Protein AF-A0A022J152-F1 (afdb_monomer)

Radius of gyration: 35.45 Å; Cα contacts (8 Å, |Δi|>4): 105; chains: 1; bounding box: 92×41×108 Å

pLDDT: mean 77.67, std 16.57, range [30.41, 95.5]

Mean predicted aligned error: 13.74 Å

Structure (mmCIF, N/CA/C/O backbone):
data_AF-A0A022J152-F1
#
_entry.id   AF-A0A022J152-F1
#
loop_
_atom_site.group_PDB
_atom_site.id
_atom_site.type_symbol
_atom_site.label_atom_id
_atom_site.label_alt_id
_atom_site.label_comp_id
_atom_site.label_asym_id
_atom_site.label_entity_id
_atom_site.label_seq_id
_atom_site.pdbx_PDB_ins_code
_atom_site.Cartn_x
_atom_site.Cartn_y
_atom_site.Cartn_z
_atom_site.occupancy
_atom_site.B_iso_or_equiv
_atom_site.auth_seq_id
_atom_site.auth_comp_id
_atom_site.auth_asym_id
_atom_site.auth_atom_id
_atom_site.pdbx_PDB_model_num
ATOM 1 N N . MET A 1 1 ? -36.508 -15.988 9.467 1.00 36.12 1 MET A N 1
ATOM 2 C CA . MET A 1 1 ? -36.496 -14.628 10.056 1.00 36.12 1 MET A CA 1
ATOM 3 C C . MET A 1 1 ? -37.460 -14.475 11.248 1.00 36.12 1 MET A C 1
ATOM 5 O O . MET A 1 1 ? -37.640 -13.366 11.726 1.00 36.12 1 MET A O 1
ATOM 9 N N . GLU A 1 2 ? -38.020 -15.559 11.807 1.00 30.41 2 GLU A N 1
ATOM 10 C CA . GLU A 1 2 ? -39.050 -15.478 12.866 1.00 30.41 2 GLU A CA 1
ATOM 11 C C . GLU A 1 2 ? -38.529 -15.514 14.318 1.00 30.41 2 GLU A C 1
ATOM 13 O O . GLU A 1 2 ? -39.296 -15.263 15.241 1.00 30.41 2 GLU A O 1
ATOM 18 N N . GLU A 1 3 ? -37.235 -15.752 14.565 1.00 34.72 3 GLU A N 1
ATOM 19 C CA . GLU A 1 3 ? -36.715 -15.865 15.945 1.00 34.72 3 GLU A CA 1
ATOM 20 C C . GLU A 1 3 ? -36.232 -14.546 16.574 1.00 34.72 3 GLU A C 1
ATOM 22 O O . GLU A 1 3 ? -36.048 -14.470 17.789 1.00 34.72 3 GLU A O 1
ATOM 27 N N . GLN A 1 4 ? -36.073 -13.476 15.787 1.00 38.75 4 GLN A N 1
ATOM 28 C CA . GLN A 1 4 ? -35.570 -12.185 16.283 1.00 38.75 4 GLN A CA 1
ATOM 29 C C . GLN A 1 4 ? -36.637 -11.306 16.956 1.00 38.75 4 GLN A C 1
ATOM 31 O O . GLN A 1 4 ? -36.289 -10.296 17.562 1.00 38.75 4 GLN A O 1
ATOM 36 N N . ASN A 1 5 ? -37.919 -11.693 16.911 1.00 36.75 5 ASN A N 1
ATOM 37 C CA . ASN A 1 5 ? -39.028 -10.887 17.437 1.00 36.75 5 ASN A CA 1
ATOM 38 C C . ASN A 1 5 ? -39.655 -11.465 18.721 1.00 36.75 5 ASN A C 1
ATOM 40 O O . ASN A 1 5 ? -40.841 -11.286 18.998 1.00 36.75 5 ASN A O 1
ATOM 44 N N . LYS A 1 6 ? -38.861 -12.172 19.536 1.00 44.62 6 LYS A N 1
ATOM 45 C CA . LYS A 1 6 ? -39.248 -12.485 20.918 1.00 44.62 6 LYS A CA 1
ATOM 46 C C . LYS A 1 6 ? -39.206 -11.177 21.706 1.00 44.62 6 LYS A C 1
ATOM 48 O O . LYS A 1 6 ? -38.127 -10.625 21.905 1.00 44.62 6 LYS A O 1
ATOM 53 N N . THR A 1 7 ? -40.364 -10.688 22.154 1.00 44.25 7 THR A N 1
ATOM 54 C CA . THR A 1 7 ? -40.497 -9.528 23.052 1.00 44.25 7 THR A CA 1
ATOM 55 C C . THR A 1 7 ? -39.438 -9.607 24.154 1.00 44.25 7 THR A C 1
ATOM 57 O O . THR A 1 7 ? -39.539 -10.455 25.049 1.00 44.25 7 THR A O 1
ATOM 60 N N . ARG A 1 8 ? -38.381 -8.783 24.062 1.00 58.19 8 ARG A N 1
ATOM 61 C CA . ARG A 1 8 ? -37.310 -8.742 25.066 1.00 58.19 8 ARG A CA 1
ATOM 62 C C . ARG A 1 8 ? -37.973 -8.379 26.391 1.00 58.19 8 ARG A C 1
ATOM 64 O O . ARG A 1 8 ? -38.463 -7.265 26.544 1.00 58.19 8 ARG A O 1
ATOM 71 N N . LYS A 1 9 ? -38.035 -9.338 27.323 1.00 66.88 9 LYS A N 1
ATOM 72 C CA . LYS A 1 9 ? -38.565 -9.116 28.676 1.00 66.88 9 LYS A CA 1
ATOM 73 C C . LYS A 1 9 ? -37.924 -7.855 29.253 1.00 66.88 9 LYS A C 1
ATOM 75 O O . LYS A 1 9 ? -36.710 -7.691 29.100 1.00 66.88 9 LYS A O 1
ATOM 80 N N . LEU A 1 10 ? -38.724 -7.001 29.892 1.00 73.25 10 LEU A N 1
ATOM 81 C CA . LEU A 1 10 ? -38.233 -5.796 30.561 1.00 73.25 10 LEU A CA 1
ATOM 82 C C . LEU A 1 10 ? -37.087 -6.164 31.523 1.00 73.25 10 LEU A C 1
ATOM 84 O O . LEU A 1 10 ? -37.105 -7.261 32.090 1.00 73.25 10 LEU A O 1
ATOM 88 N N . PRO A 1 11 ? -36.057 -5.311 31.642 1.00 78.62 11 PRO A N 1
ATOM 89 C CA . PRO A 1 11 ? -34.942 -5.571 32.537 1.00 78.62 11 PRO A CA 1
ATOM 90 C C . PRO A 1 11 ? -35.437 -5.632 33.983 1.00 78.62 11 PRO A C 1
ATOM 92 O O . PRO A 1 11 ? -36.237 -4.800 34.408 1.00 78.62 11 PRO A O 1
ATOM 95 N N . ASN A 1 12 ? -34.956 -6.620 34.734 1.00 77.81 12 ASN A N 1
ATOM 96 C CA . ASN A 1 12 ? -35.406 -6.843 36.113 1.00 77.81 12 ASN A CA 1
ATOM 97 C C . ASN A 1 12 ? -34.627 -5.999 37.139 1.00 77.81 12 ASN A C 1
ATOM 99 O O . ASN A 1 12 ? -35.044 -5.892 38.290 1.00 77.81 12 ASN A O 1
ATOM 103 N N . SER A 1 13 ? -33.491 -5.416 36.745 1.00 80.31 13 SER A N 1
ATOM 104 C CA . SER A 1 13 ? -32.662 -4.543 37.581 1.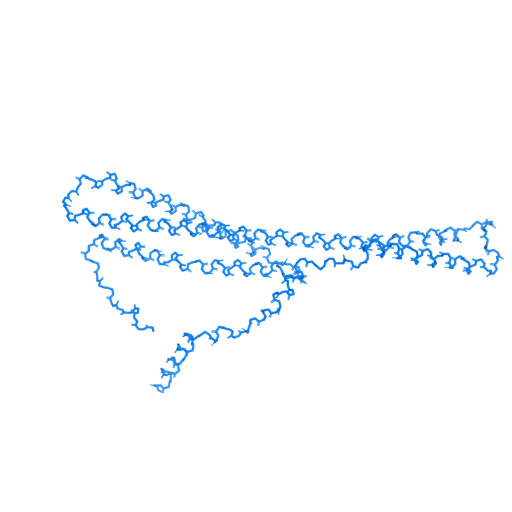00 80.31 13 SER A CA 1
ATOM 105 C C . SER A 1 13 ? -31.809 -3.593 36.721 1.00 80.31 13 SER A C 1
ATOM 107 O O . SER A 1 13 ? -31.606 -3.865 35.532 1.00 80.31 13 SER A O 1
ATOM 109 N N . PRO A 1 14 ? -31.260 -2.504 37.297 1.00 83.06 14 PRO A N 1
ATOM 110 C CA . PRO A 1 14 ? -30.305 -1.636 36.600 1.00 83.06 14 PRO A CA 1
ATOM 111 C C . PRO A 1 14 ? -29.068 -2.393 36.093 1.00 83.06 14 PRO A C 1
ATOM 113 O O . PRO A 1 14 ? -28.570 -2.115 35.005 1.00 83.06 14 PRO A O 1
ATOM 116 N N . VAL A 1 15 ? -28.616 -3.402 36.845 1.00 80.25 15 VAL A N 1
ATOM 117 C CA . VAL A 1 15 ? -27.492 -4.270 36.460 1.00 80.25 15 VAL A CA 1
ATOM 118 C C . VAL A 1 15 ? -27.857 -5.147 35.258 1.00 80.25 15 VAL A C 1
ATOM 120 O O . VAL A 1 15 ? -27.071 -5.246 34.323 1.00 80.25 15 VAL A O 1
ATOM 123 N N . ASP A 1 16 ? -29.066 -5.724 35.219 1.00 80.62 16 ASP A N 1
ATOM 124 C CA . ASP A 1 16 ? -29.556 -6.489 34.057 1.00 80.62 16 ASP A CA 1
ATOM 125 C C . ASP A 1 16 ? -29.661 -5.602 32.804 1.00 80.62 16 ASP A C 1
ATOM 127 O O . ASP A 1 16 ? -29.290 -6.019 31.707 1.00 80.62 16 ASP A O 1
ATOM 131 N N . LEU A 1 17 ? -30.098 -4.345 32.955 1.00 86.44 17 LEU A N 1
ATOM 132 C CA . LEU A 1 17 ? -30.083 -3.381 31.852 1.00 86.44 17 LEU A CA 1
ATOM 133 C C . LEU A 1 17 ? -28.653 -3.115 31.355 1.00 86.44 17 LEU A C 1
ATOM 135 O O . LEU A 1 17 ? -28.415 -3.189 30.150 1.00 86.44 17 LEU A O 1
ATOM 139 N N . CYS A 1 18 ? -27.707 -2.852 32.261 1.00 84.69 18 CYS A N 1
ATOM 140 C CA . CYS A 1 18 ? -26.301 -2.626 31.920 1.00 84.69 18 CYS A CA 1
ATOM 141 C C . CYS A 1 18 ? -25.702 -3.825 31.168 1.00 84.69 18 CYS A C 1
ATOM 143 O O . CYS A 1 18 ? -25.153 -3.660 30.080 1.00 84.69 18 CYS A O 1
ATOM 145 N N . LEU A 1 19 ? -25.902 -5.046 31.673 1.00 82.81 19 LEU A N 1
ATOM 146 C CA . LEU A 1 19 ? -25.428 -6.276 31.030 1.00 82.81 19 LEU A CA 1
ATOM 147 C C . LEU A 1 19 ? -25.989 -6.452 29.612 1.00 82.81 19 LEU A C 1
ATOM 149 O O . LEU A 1 19 ? -25.266 -6.865 28.705 1.00 82.81 19 LEU A O 1
ATOM 153 N N . ARG A 1 20 ? -27.265 -6.117 29.393 1.00 86.38 20 ARG A N 1
ATOM 154 C CA . ARG A 1 20 ? -27.889 -6.183 28.061 1.00 86.38 20 ARG A CA 1
ATOM 155 C C . ARG A 1 20 ? -27.357 -5.121 27.109 1.00 86.38 20 ARG A C 1
ATOM 157 O O . ARG A 1 20 ? -27.206 -5.414 25.923 1.00 86.38 20 ARG A O 1
ATOM 164 N N . LEU A 1 21 ? -27.085 -3.916 27.608 1.00 88.12 21 LEU A N 1
ATOM 165 C CA . LEU A 1 21 ? -26.453 -2.857 26.822 1.00 88.12 21 LEU A CA 1
ATOM 166 C C . LEU A 1 21 ? -25.043 -3.277 26.403 1.00 88.12 21 LEU A C 1
ATOM 168 O O . LEU A 1 21 ? -24.749 -3.248 25.211 1.00 88.12 21 LEU A O 1
ATOM 172 N N . LEU A 1 22 ? -24.229 -3.772 27.340 1.00 85.81 22 LEU A N 1
ATOM 173 C CA . LEU A 1 22 ? -22.890 -4.291 27.049 1.00 85.81 22 LEU A CA 1
ATOM 174 C C . LEU A 1 22 ? -22.937 -5.418 26.010 1.00 85.81 22 LEU A C 1
ATOM 176 O O . LEU A 1 22 ? -22.176 -5.388 25.048 1.00 85.81 22 LEU A O 1
ATOM 180 N N . ASN A 1 23 ? -23.873 -6.364 26.134 1.00 85.12 23 ASN A N 1
ATOM 181 C CA . ASN A 1 23 ? -24.022 -7.433 25.144 1.00 85.12 23 ASN A CA 1
ATOM 182 C C . ASN A 1 23 ? -24.381 -6.888 23.753 1.00 85.12 23 ASN A C 1
ATOM 184 O O . ASN A 1 23 ? -23.815 -7.319 22.756 1.00 85.12 23 ASN A O 1
ATOM 188 N N . SER A 1 24 ? -25.283 -5.905 23.681 1.00 86.88 24 SER A N 1
ATOM 189 C CA . SER A 1 24 ? -25.632 -5.265 22.409 1.00 86.88 24 SER A CA 1
ATOM 190 C C . SER A 1 24 ? -24.467 -4.476 21.805 1.00 86.88 24 SER A C 1
ATOM 192 O O . SER A 1 24 ? -24.382 -4.379 20.583 1.00 86.88 24 SER A O 1
ATOM 194 N N . MET A 1 25 ? -23.590 -3.899 22.634 1.00 85.25 25 MET A N 1
ATOM 195 C CA . MET A 1 25 ? -22.368 -3.243 22.166 1.00 85.25 25 MET A CA 1
ATOM 196 C C . MET A 1 25 ? -21.406 -4.272 21.570 1.00 85.25 25 MET A C 1
ATOM 198 O O . MET A 1 25 ? -20.938 -4.070 20.452 1.00 85.25 25 MET A O 1
ATOM 202 N N . VAL A 1 26 ? -21.169 -5.392 22.266 1.00 79.44 26 VAL A N 1
ATOM 203 C CA . VAL A 1 26 ? -20.334 -6.504 21.774 1.00 79.44 26 VAL A CA 1
ATOM 204 C C . VAL A 1 26 ? -20.805 -6.994 20.402 1.00 79.44 26 VAL A C 1
ATOM 206 O O . VAL A 1 26 ? -19.988 -7.109 19.487 1.00 79.44 26 VAL A O 1
ATOM 209 N N . ASP A 1 27 ? -22.110 -7.225 20.234 1.00 82.31 27 ASP A N 1
ATOM 210 C CA . ASP A 1 27 ? -22.676 -7.680 18.958 1.00 82.31 27 ASP A CA 1
ATOM 211 C C . ASP A 1 27 ? -22.396 -6.668 17.826 1.00 82.31 27 ASP A C 1
ATOM 213 O O . ASP A 1 27 ? -21.917 -7.042 16.753 1.00 82.31 27 ASP A O 1
ATOM 217 N N . GLY A 1 28 ? -22.586 -5.368 18.086 1.00 82.94 28 GLY A N 1
ATOM 218 C CA . GLY A 1 28 ? -22.323 -4.310 17.103 1.00 82.94 28 GLY A CA 1
ATOM 219 C C . GLY A 1 28 ? -20.855 -4.214 16.667 1.00 82.94 28 GLY A C 1
ATOM 220 O O . GLY A 1 28 ? -20.567 -3.936 15.502 1.00 82.94 28 GLY A O 1
ATOM 221 N N . TYR A 1 29 ? -19.915 -4.498 17.569 1.00 78.56 29 TYR A N 1
ATOM 222 C CA . TYR A 1 29 ? -18.482 -4.537 17.266 1.00 78.56 29 TYR A CA 1
ATOM 223 C C . TYR A 1 29 ? -18.115 -5.688 16.312 1.00 78.56 29 TYR A C 1
ATOM 225 O O . TYR A 1 29 ? -17.279 -5.532 15.416 1.00 78.56 29 TYR A O 1
ATOM 233 N N . LEU A 1 30 ? -18.753 -6.851 16.435 1.00 76.12 30 LEU A N 1
ATOM 234 C CA . LEU A 1 30 ? -18.491 -7.966 15.518 1.00 76.12 30 LEU A CA 1
ATOM 235 C C . LEU A 1 30 ? -18.937 -7.642 14.085 1.00 76.12 30 LEU A C 1
ATOM 237 O O . LEU A 1 30 ? -18.219 -7.963 13.128 1.00 76.12 30 LEU A O 1
ATOM 241 N N . ASP A 1 31 ? -20.058 -6.937 13.947 1.00 84.19 31 ASP A N 1
ATOM 242 C CA . ASP A 1 31 ? -20.657 -6.599 12.655 1.00 84.19 31 ASP A CA 1
ATOM 243 C C . ASP A 1 31 ? -19.818 -5.610 11.831 1.00 84.19 31 ASP A C 1
ATOM 245 O O . ASP A 1 31 ? -19.881 -5.631 10.598 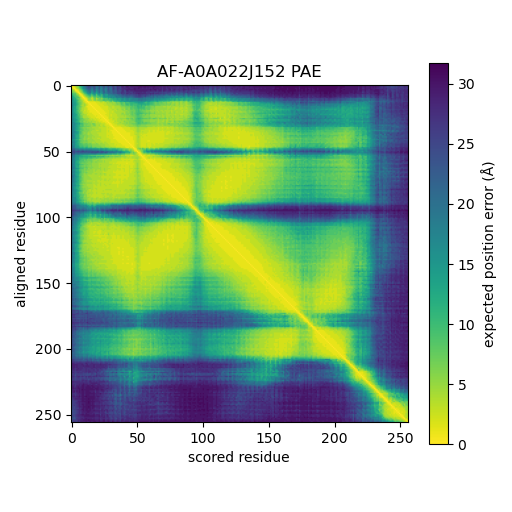1.00 84.19 31 ASP A O 1
ATOM 249 N N . ILE A 1 32 ? -18.962 -4.791 12.459 1.00 85.06 32 ILE A N 1
ATOM 250 C CA . ILE A 1 32 ? -18.144 -3.801 11.733 1.00 85.06 32 ILE A CA 1
ATOM 251 C C . ILE A 1 32 ? -16.915 -4.390 11.030 1.00 85.06 32 ILE A C 1
ATOM 253 O O . ILE A 1 32 ? -16.369 -3.767 10.117 1.00 85.06 32 ILE A O 1
ATOM 257 N N . ARG A 1 33 ? -16.481 -5.613 11.359 1.00 85.94 33 ARG A N 1
ATOM 258 C CA . ARG A 1 33 ? -15.283 -6.208 10.728 1.00 85.94 33 ARG A CA 1
ATOM 259 C C . ARG A 1 33 ? -15.458 -6.458 9.229 1.00 85.94 33 ARG A C 1
ATOM 261 O O . ARG A 1 33 ? -14.557 -6.167 8.439 1.00 85.94 33 ARG A O 1
ATOM 268 N N . SER A 1 34 ? -16.612 -6.995 8.832 1.00 88.81 34 SER A N 1
ATOM 269 C CA . SER A 1 34 ? -16.904 -7.300 7.426 1.00 88.81 34 SER A CA 1
ATOM 270 C C . SER A 1 34 ? -16.909 -6.050 6.532 1.00 88.81 34 SER A C 1
ATOM 272 O O . SER A 1 34 ? -16.201 -6.056 5.521 1.00 88.81 34 SER A O 1
ATOM 274 N N . PRO A 1 35 ? -17.621 -4.954 6.870 1.00 90.12 35 PRO A N 1
ATOM 275 C CA . PRO A 1 35 ? -17.611 -3.749 6.047 1.00 90.12 35 PRO A CA 1
ATOM 276 C C . PRO A 1 35 ? -16.235 -3.071 5.995 1.00 90.12 35 PRO A C 1
ATOM 278 O O . PRO A 1 35 ? -15.853 -2.608 4.921 1.00 90.12 35 PRO A O 1
ATOM 281 N N . LEU A 1 36 ? -15.461 -3.056 7.090 1.00 87.06 36 LEU A N 1
ATOM 282 C CA . LEU A 1 36 ? -14.086 -2.529 7.072 1.00 87.06 36 LEU A CA 1
ATOM 283 C C . LEU A 1 36 ? -13.199 -3.306 6.091 1.00 87.06 36 LEU A C 1
ATOM 285 O O . LEU A 1 36 ? -12.504 -2.701 5.274 1.00 87.06 36 LEU A O 1
ATOM 289 N N . THR A 1 37 ? -13.283 -4.639 6.122 1.00 92.19 37 THR A N 1
ATOM 290 C CA . T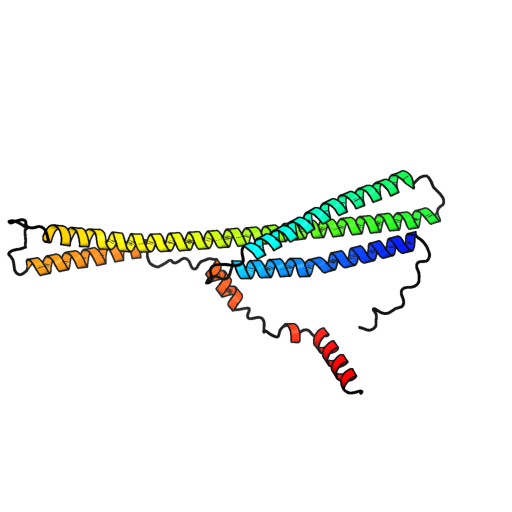HR A 1 37 ? -12.536 -5.511 5.201 1.00 92.19 37 THR A CA 1
ATOM 291 C C . THR A 1 37 ? -12.919 -5.236 3.746 1.00 92.19 37 THR A C 1
ATOM 293 O O . THR A 1 37 ? -12.045 -4.981 2.922 1.00 92.19 37 THR A O 1
ATOM 296 N N . ARG A 1 38 ? -14.222 -5.180 3.434 1.00 91.38 38 ARG A N 1
ATOM 297 C CA . ARG A 1 38 ? -14.705 -4.922 2.064 1.00 91.38 38 ARG A CA 1
ATOM 298 C C . ARG A 1 38 ? -14.254 -3.567 1.515 1.00 91.38 38 ARG A C 1
ATOM 300 O O . ARG A 1 38 ? -13.956 -3.461 0.328 1.00 91.38 38 ARG A O 1
ATOM 307 N N . ARG A 1 39 ? -14.204 -2.526 2.357 1.00 90.69 39 ARG A N 1
ATOM 308 C CA . ARG A 1 39 ? -13.706 -1.196 1.957 1.00 90.69 39 ARG A CA 1
ATOM 309 C C . ARG A 1 39 ? -12.232 -1.257 1.556 1.00 90.69 39 ARG A C 1
ATOM 311 O O . ARG A 1 39 ? -11.862 -0.700 0.528 1.00 90.69 39 ARG A O 1
ATOM 318 N N . VAL A 1 40 ? -11.405 -1.969 2.321 1.00 91.06 40 VAL A N 1
ATOM 319 C CA . VAL A 1 40 ? -9.981 -2.166 1.997 1.00 91.06 40 VAL A CA 1
ATOM 320 C C . VAL A 1 40 ? -9.805 -2.969 0.718 1.00 91.06 40 VAL A C 1
ATOM 322 O O . VAL A 1 40 ? -9.072 -2.533 -0.166 1.00 91.06 40 VAL A O 1
ATOM 325 N N . GLU A 1 41 ? -10.512 -4.092 0.583 1.00 91.56 41 GLU A N 1
ATOM 326 C CA . GLU A 1 41 ? -10.472 -4.926 -0.624 1.00 91.56 41 GLU A CA 1
ATOM 327 C C . GLU A 1 41 ? -10.852 -4.122 -1.873 1.00 91.56 41 GLU A C 1
ATOM 329 O O . GLU A 1 41 ? -10.176 -4.213 -2.899 1.00 91.56 41 GLU A O 1
ATOM 334 N N . HIS A 1 42 ? -11.882 -3.274 -1.776 1.00 91.31 42 HIS A N 1
ATOM 335 C CA . HIS A 1 42 ? -12.271 -2.370 -2.855 1.00 91.31 42 HIS A CA 1
ATOM 336 C C . HIS A 1 42 ? -11.113 -1.456 -3.274 1.00 91.31 42 HIS A C 1
ATOM 338 O O . HIS A 1 42 ? -10.782 -1.381 -4.459 1.00 91.31 42 HIS A O 1
ATOM 344 N N . TRP A 1 43 ? -10.462 -0.783 -2.322 1.00 90.88 43 TRP A N 1
ATOM 345 C CA . TRP A 1 43 ? -9.359 0.129 -2.631 1.00 90.88 43 TRP A CA 1
ATOM 346 C C . TRP A 1 43 ? -8.114 -0.586 -3.142 1.00 90.88 43 TRP A C 1
ATOM 348 O O . TRP A 1 43 ? -7.491 -0.101 -4.085 1.00 90.88 43 TRP A O 1
ATOM 358 N N . GLN A 1 44 ? -7.781 -1.757 -2.597 1.00 90.19 44 GLN A N 1
ATOM 359 C CA . GLN A 1 44 ? -6.691 -2.582 -3.117 1.00 90.19 44 GLN A CA 1
ATOM 360 C C . GLN A 1 44 ? -6.951 -2.981 -4.572 1.00 90.19 44 GLN A C 1
ATOM 362 O O . GLN A 1 44 ? -6.074 -2.822 -5.419 1.00 90.19 44 GLN A O 1
ATOM 367 N N . GLN A 1 45 ? -8.172 -3.410 -4.899 1.00 88.44 45 GLN A N 1
ATOM 368 C CA . GLN A 1 45 ? -8.547 -3.720 -6.279 1.00 88.44 45 GLN A CA 1
ATOM 369 C C . GLN A 1 45 ? -8.483 -2.492 -7.193 1.00 88.44 45 GLN A C 1
ATOM 371 O O . GLN A 1 45 ? -8.068 -2.618 -8.342 1.00 88.44 45 GLN A O 1
ATOM 376 N N . GLN A 1 46 ? -8.879 -1.306 -6.725 1.00 87.31 46 GLN A N 1
ATOM 377 C CA . GLN A 1 46 ? -8.774 -0.078 -7.524 1.00 87.31 46 GLN A CA 1
ATOM 378 C C . GLN A 1 46 ? -7.317 0.351 -7.754 1.00 87.31 46 GLN A C 1
ATOM 380 O O . GLN A 1 46 ? -6.972 0.770 -8.859 1.00 87.31 46 GLN A O 1
ATOM 385 N N . LEU A 1 47 ? -6.455 0.224 -6.742 1.00 87.88 47 LEU A N 1
ATOM 386 C CA . LEU A 1 47 ? -5.032 0.578 -6.821 1.00 87.88 47 LEU A CA 1
ATOM 387 C C . LEU A 1 47 ? -4.236 -0.383 -7.713 1.00 87.88 47 LEU A C 1
ATOM 389 O O . LEU A 1 47 ? -3.330 0.048 -8.430 1.00 87.88 47 LEU A O 1
ATOM 393 N N . LEU A 1 48 ? -4.592 -1.670 -7.687 1.00 83.50 48 LEU A N 1
ATOM 394 C CA . LEU A 1 48 ? -3.893 -2.744 -8.398 1.00 83.50 48 LEU A CA 1
ATOM 395 C C . LEU A 1 48 ? -4.497 -3.071 -9.777 1.00 83.50 48 LEU A C 1
ATOM 397 O O . LEU A 1 48 ? -4.183 -4.098 -10.377 1.00 83.50 48 LEU A O 1
ATOM 401 N N . GLN A 1 49 ? -5.348 -2.206 -10.333 1.00 78.81 49 GLN A N 1
ATOM 402 C CA . GLN A 1 49 ? -5.791 -2.338 -11.722 1.00 78.81 49 GLN A CA 1
ATOM 403 C C . GLN A 1 49 ? -4.668 -1.911 -12.684 1.00 78.81 49 GLN A C 1
ATOM 405 O O . GLN A 1 49 ? -4.479 -0.725 -12.945 1.00 78.81 49 GLN A O 1
ATOM 410 N N . GLY A 1 50 ? -3.962 -2.888 -13.266 1.00 59.28 50 GLY A N 1
ATOM 411 C CA . GLY A 1 50 ? -2.734 -2.707 -14.067 1.00 59.28 50 GLY A CA 1
ATOM 412 C C . GLY A 1 50 ? -2.783 -1.780 -15.287 1.00 59.28 50 GLY A C 1
ATOM 413 O O . GLY A 1 50 ? -1.742 -1.483 -15.853 1.00 59.28 50 GLY A O 1
ATOM 414 N N . ASN A 1 51 ? -3.947 -1.255 -15.684 1.00 58.56 51 ASN A N 1
ATOM 415 C CA . ASN A 1 51 ? -4.087 -0.522 -16.949 1.00 58.56 51 ASN A CA 1
ATOM 416 C C . ASN A 1 51 ? -4.688 0.890 -16.859 1.00 58.56 51 ASN A C 1
ATOM 418 O O . ASN A 1 51 ? -4.880 1.529 -17.896 1.00 58.56 51 ASN A O 1
ATOM 422 N N . ARG A 1 52 ? -5.016 1.414 -15.670 1.00 63.69 52 ARG A N 1
ATOM 423 C CA . ARG A 1 52 ? -5.595 2.767 -15.544 1.00 63.69 52 ARG A CA 1
ATOM 424 C C . ARG A 1 52 ? -4.890 3.557 -14.449 1.00 63.69 52 ARG A C 1
ATOM 426 O O . ARG A 1 52 ? -4.795 3.096 -13.321 1.00 63.69 52 ARG A O 1
ATOM 433 N N . ARG A 1 53 ? -4.443 4.781 -14.772 1.00 73.88 53 ARG A N 1
ATOM 434 C CA . ARG A 1 53 ? -3.987 5.752 -13.761 1.00 73.88 53 ARG A CA 1
ATOM 435 C C . ARG A 1 53 ? -5.086 5.906 -12.712 1.00 73.88 53 ARG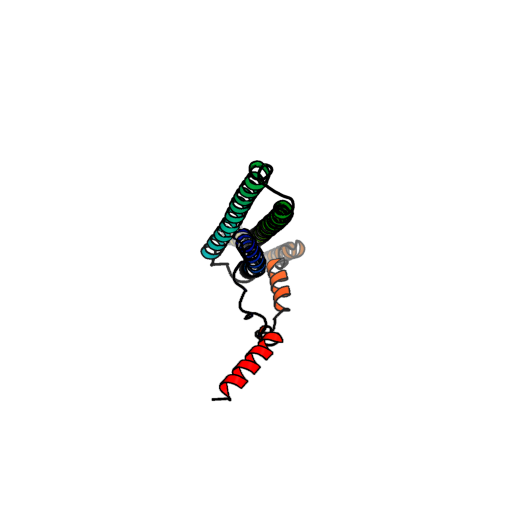 A C 1
ATOM 437 O O . ARG A 1 53 ? -6.200 6.304 -13.063 1.00 73.88 53 ARG A O 1
ATOM 444 N N . PHE A 1 54 ? -4.774 5.596 -11.459 1.00 85.00 54 PHE A N 1
ATOM 445 C CA . PHE A 1 54 ? -5.704 5.757 -10.351 1.00 85.00 54 PHE A CA 1
ATOM 446 C C . PHE A 1 54 ? -6.017 7.251 -10.163 1.00 85.00 54 PHE A C 1
ATOM 448 O O . PHE A 1 54 ? -5.109 8.080 -10.088 1.00 85.00 54 PHE A O 1
ATOM 455 N N . LYS A 1 55 ? -7.308 7.611 -10.160 1.00 86.12 55 LYS A N 1
ATOM 456 C CA . LYS A 1 55 ? -7.773 9.015 -10.108 1.00 86.12 55 LYS A CA 1
ATOM 457 C C . LYS A 1 55 ? -8.390 9.407 -8.766 1.00 86.12 55 LYS A C 1
ATOM 459 O O . LYS A 1 55 ? -8.472 10.590 -8.460 1.00 86.12 55 LYS A O 1
ATOM 464 N N . GLN A 1 56 ? -8.827 8.438 -7.968 1.00 88.31 56 GLN A N 1
ATOM 465 C CA . GLN A 1 56 ? -9.633 8.658 -6.763 1.00 88.31 56 GLN A CA 1
ATOM 466 C C . GLN A 1 56 ? -8.780 8.844 -5.497 1.00 88.31 56 GLN A C 1
ATOM 468 O O . GLN A 1 56 ? -9.173 8.421 -4.414 1.00 88.31 56 GLN A O 1
ATOM 473 N N . TRP A 1 57 ? -7.628 9.514 -5.605 1.00 90.56 57 TRP A N 1
ATOM 474 C CA . TRP A 1 57 ? -6.729 9.765 -4.470 1.00 90.56 57 TRP A CA 1
ATOM 475 C C . TRP A 1 57 ? -7.429 10.453 -3.306 1.00 90.56 57 TRP A C 1
ATOM 477 O O . TRP A 1 57 ? -7.287 10.025 -2.169 1.00 90.56 57 TRP A O 1
ATOM 487 N N . HIS A 1 58 ? -8.243 11.469 -3.589 1.00 91.75 58 HIS A N 1
ATOM 488 C CA . HIS A 1 58 ? -8.980 12.179 -2.549 1.00 91.75 58 HIS A CA 1
ATOM 489 C C . HIS A 1 58 ? -9.918 11.254 -1.755 1.00 91.75 58 HIS A C 1
ATOM 491 O O . HIS A 1 58 ? -9.948 11.317 -0.530 1.00 91.75 58 HIS A O 1
ATOM 497 N N . GLN A 1 59 ? -10.632 10.355 -2.441 1.00 89.81 59 GLN A N 1
ATOM 498 C CA . GLN A 1 59 ? -11.524 9.391 -1.793 1.00 89.81 59 GLN A CA 1
ATOM 499 C C . GLN A 1 59 ? -10.728 8.367 -0.977 1.00 89.81 59 GLN A C 1
ATOM 501 O O . GLN A 1 59 ? -11.077 8.112 0.168 1.00 89.81 59 GLN A O 1
ATOM 506 N N . LEU A 1 60 ? -9.619 7.852 -1.515 1.00 91.25 60 LEU A N 1
ATOM 507 C CA . LEU A 1 60 ? -8.732 6.937 -0.794 1.00 91.25 60 LEU A CA 1
ATOM 508 C C . LEU A 1 60 ? -8.159 7.564 0.486 1.00 91.25 60 LEU A C 1
ATOM 510 O O . LEU A 1 60 ? -8.142 6.920 1.531 1.00 91.25 60 LEU A O 1
ATOM 514 N N . PHE A 1 61 ? -7.710 8.821 0.425 1.00 90.69 61 PHE A N 1
ATOM 515 C CA . PHE A 1 61 ? -7.206 9.527 1.605 1.00 90.69 61 PHE A CA 1
ATOM 516 C C . PHE A 1 61 ? -8.308 9.771 2.637 1.00 90.69 61 PHE A C 1
ATOM 518 O O . PHE A 1 61 ? -8.074 9.560 3.824 1.00 90.69 61 PHE A O 1
ATOM 525 N N . HIS A 1 62 ? -9.511 10.151 2.202 1.00 89.06 62 HIS A N 1
ATOM 526 C CA . HIS A 1 62 ? -10.657 10.298 3.099 1.00 89.06 62 HIS A CA 1
ATOM 527 C C . HIS A 1 62 ? -11.008 8.974 3.799 1.00 89.06 62 HIS A C 1
ATOM 529 O O . HIS A 1 62 ? -11.275 8.939 4.997 1.00 89.06 62 HIS A O 1
ATOM 535 N N . GLU A 1 63 ? -10.953 7.864 3.070 1.00 87.31 63 GLU A N 1
ATOM 536 C CA . GLU A 1 63 ? -11.183 6.524 3.612 1.00 87.31 63 GLU A CA 1
ATOM 537 C C . GLU A 1 63 ? -10.095 6.120 4.613 1.00 87.31 63 GLU A C 1
ATOM 539 O O . GLU A 1 63 ? -10.412 5.606 5.682 1.00 87.31 63 GLU A O 1
ATOM 544 N N . ASN A 1 64 ? -8.827 6.425 4.324 1.00 88.94 64 ASN A N 1
ATOM 545 C CA . ASN A 1 64 ? -7.717 6.204 5.255 1.00 88.94 64 ASN A CA 1
ATOM 546 C C . ASN A 1 64 ? -7.891 7.008 6.558 1.00 88.94 64 ASN A C 1
ATOM 548 O O . ASN A 1 64 ? -7.709 6.471 7.650 1.00 88.94 64 ASN A O 1
ATOM 552 N N . MET A 1 65 ? -8.340 8.265 6.459 1.00 88.75 65 MET A N 1
ATOM 553 C CA . MET A 1 65 ? -8.687 9.077 7.632 1.00 88.75 65 MET A CA 1
ATOM 554 C C . MET A 1 65 ? -9.848 8.472 8.430 1.00 88.75 65 MET A C 1
ATOM 556 O O . MET A 1 65 ? -9.801 8.475 9.657 1.00 88.75 65 MET A O 1
ATOM 560 N N . ALA A 1 66 ? -10.857 7.901 7.765 1.00 88.38 66 ALA A N 1
ATOM 561 C CA . ALA A 1 66 ? -11.948 7.209 8.449 1.00 88.38 66 ALA A CA 1
ATOM 562 C C . ALA A 1 66 ? -11.458 5.960 9.210 1.00 88.38 66 ALA A C 1
ATOM 564 O O . ALA A 1 66 ? -11.930 5.696 10.313 1.00 88.38 66 AL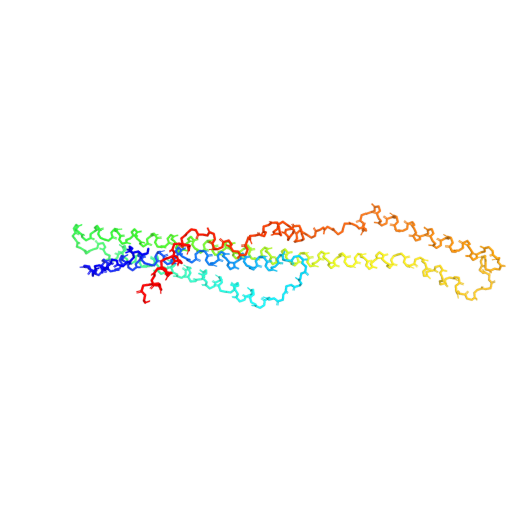A A O 1
ATOM 565 N N . PHE A 1 67 ? -10.487 5.210 8.672 1.00 88.94 67 PHE A N 1
ATOM 566 C CA . PHE A 1 67 ? -9.859 4.103 9.407 1.00 88.94 67 PHE A CA 1
ATOM 567 C C . PHE A 1 67 ? -9.073 4.593 10.633 1.00 88.94 67 PHE A C 1
ATOM 569 O O . PHE A 1 67 ? -9.205 3.991 11.696 1.00 88.94 67 PHE A O 1
ATOM 576 N N . GLN A 1 68 ? -8.321 5.696 10.521 1.00 90.19 68 GLN A N 1
ATOM 577 C CA . GLN A 1 68 ? -7.643 6.315 11.672 1.00 90.19 68 GLN A CA 1
ATOM 578 C C . GLN A 1 68 ? -8.647 6.769 12.743 1.00 90.19 68 GLN A C 1
ATOM 580 O O . GLN A 1 68 ? -8.403 6.581 13.927 1.00 90.19 68 GLN A O 1
ATOM 585 N N . GLN A 1 69 ? -9.793 7.329 12.349 1.00 89.75 69 GLN A N 1
ATOM 586 C CA . GLN A 1 69 ? -10.843 7.714 13.300 1.00 89.75 69 GLN A CA 1
ATOM 587 C C . GLN A 1 69 ? -11.407 6.507 14.056 1.00 89.75 69 GLN A C 1
ATOM 589 O O . GLN A 1 69 ? -11.618 6.593 15.260 1.00 89.75 69 GLN A O 1
ATOM 594 N N . VAL A 1 70 ? -11.623 5.376 13.372 1.00 90.44 70 VAL A N 1
ATOM 595 C CA . VAL A 1 70 ? -12.056 4.128 14.025 1.00 90.44 70 VAL A CA 1
ATOM 596 C C . VAL A 1 70 ? -11.001 3.631 15.013 1.00 90.44 70 VAL A C 1
ATOM 598 O O . VAL A 1 70 ? -11.353 3.170 16.092 1.00 90.44 70 VAL A O 1
ATOM 601 N N . GLU A 1 71 ? -9.722 3.720 14.657 1.00 90.75 71 GLU A N 1
ATOM 602 C CA . GLU A 1 71 ? -8.611 3.334 15.530 1.00 90.75 71 GLU A CA 1
ATOM 603 C C . GLU A 1 71 ? -8.538 4.196 16.795 1.00 90.75 71 GLU A C 1
ATOM 605 O O . GLU A 1 71 ? -8.527 3.631 17.886 1.00 90.75 71 GLU A O 1
ATOM 610 N N . ASN A 1 72 ? -8.580 5.525 16.649 1.00 91.00 72 ASN A N 1
ATOM 611 C CA . ASN A 1 72 ? -8.580 6.459 17.779 1.00 91.00 72 ASN A CA 1
ATOM 612 C C . ASN A 1 72 ? -9.799 6.236 18.680 1.00 91.00 72 ASN A C 1
ATOM 614 O O . ASN A 1 72 ? -9.670 6.174 19.895 1.00 91.00 72 ASN A O 1
ATOM 618 N N . LEU A 1 73 ? -10.981 6.042 18.084 1.00 91.19 73 LEU A N 1
ATOM 619 C CA . LEU A 1 73 ? -12.196 5.766 18.845 1.00 91.19 73 LEU A CA 1
ATOM 620 C C . LEU A 1 73 ? -12.075 4.462 19.643 1.00 91.19 73 LEU A C 1
ATOM 622 O O . LEU A 1 73 ? -12.524 4.406 20.781 1.00 91.19 73 LEU A O 1
ATOM 626 N N . CYS A 1 74 ? -11.474 3.416 19.066 1.00 92.56 74 CYS A N 1
ATOM 627 C CA . CYS A 1 74 ? -11.235 2.171 19.795 1.00 92.56 74 CYS A CA 1
ATOM 628 C C . CYS A 1 74 ? -10.260 2.380 20.963 1.00 92.56 74 CYS A C 1
ATOM 630 O O . CYS A 1 74 ? -10.460 1.783 22.013 1.00 92.56 74 CYS A O 1
ATOM 632 N N . GLU A 1 75 ? -9.223 3.200 20.786 1.00 93.94 75 GLU A N 1
ATOM 633 C CA . GLU A 1 75 ? -8.251 3.530 21.836 1.00 93.94 75 GLU A CA 1
ATOM 634 C C . GLU A 1 75 ? -8.924 4.259 23.006 1.00 93.94 75 GLU A C 1
ATOM 636 O O . GLU A 1 75 ? -8.904 3.755 24.127 1.00 93.94 75 GLU A O 1
ATOM 641 N N . GLU A 1 76 ? -9.653 5.343 22.722 1.00 94.62 76 GLU A N 1
ATOM 642 C CA . GLU A 1 76 ? -10.431 6.096 23.718 1.00 94.62 76 GLU A CA 1
ATOM 643 C C . GLU A 1 76 ? -11.477 5.204 24.423 1.00 94.62 76 GLU A C 1
ATOM 645 O O . GLU A 1 76 ? -11.715 5.300 25.629 1.00 94.62 76 GLU A O 1
ATOM 650 N N . GLN A 1 77 ? -12.112 4.284 23.690 1.00 91.94 77 GLN A N 1
ATOM 651 C CA . GLN A 1 77 ? -13.068 3.333 24.264 1.00 91.94 77 GLN A CA 1
ATOM 652 C C . GLN A 1 77 ? -12.409 2.302 25.179 1.00 91.94 77 GLN A C 1
ATOM 654 O O . GLN A 1 77 ? -13.005 1.909 26.178 1.00 91.94 77 GLN A O 1
ATOM 659 N N . ILE A 1 78 ? -11.205 1.837 24.849 1.00 93.50 78 ILE A N 1
ATOM 660 C CA . ILE A 1 78 ? -10.462 0.919 25.715 1.00 93.50 78 ILE A CA 1
ATOM 661 C C . ILE A 1 78 ? -10.091 1.636 27.012 1.00 93.50 78 ILE A C 1
ATOM 663 O O . ILE A 1 78 ? -10.340 1.078 28.077 1.00 93.50 78 ILE A O 1
ATOM 667 N N . GLU A 1 79 ? -9.572 2.862 26.932 1.00 95.31 79 GLU A N 1
ATOM 668 C CA . GLU A 1 79 ? -9.219 3.669 28.108 1.00 95.31 79 GLU A CA 1
ATOM 669 C C . GLU A 1 79 ? -10.436 3.903 29.011 1.00 95.31 79 GLU A C 1
ATOM 671 O O . GLU A 1 79 ? -10.412 3.557 30.190 1.00 95.31 79 GLU A O 1
ATOM 676 N N . THR A 1 80 ? -11.553 4.369 28.448 1.00 94.00 80 THR A N 1
ATOM 677 C CA . THR A 1 80 ? -12.784 4.616 29.224 1.00 94.00 80 THR A CA 1
ATOM 678 C C . THR A 1 80 ? -13.371 3.347 29.846 1.00 94.00 80 THR A C 1
ATOM 680 O O . THR A 1 80 ? -13.879 3.379 30.968 1.00 94.00 80 THR A O 1
ATOM 683 N N . LEU A 1 81 ? -13.305 2.203 29.156 1.00 92.38 81 LEU A N 1
ATOM 684 C CA . LEU A 1 81 ? -13.741 0.922 29.720 1.00 92.38 81 LEU A CA 1
ATOM 685 C C . LEU A 1 81 ? -12.799 0.426 30.822 1.00 92.38 81 LEU A C 1
ATOM 687 O O . LEU A 1 81 ? -13.275 -0.177 31.785 1.00 92.38 81 LEU A O 1
ATOM 691 N N . GLN A 1 82 ? -11.493 0.672 30.698 1.00 94.19 82 GLN A N 1
ATOM 692 C CA . GLN A 1 82 ? -10.512 0.360 31.738 1.00 94.19 82 GLN A CA 1
ATOM 693 C C . GLN A 1 82 ? -10.746 1.214 32.985 1.00 94.19 82 GLN A C 1
ATOM 695 O O . GLN A 1 82 ? -10.840 0.656 34.074 1.00 94.19 82 GLN A O 1
ATOM 700 N N . GLU A 1 83 ? -10.944 2.523 32.831 1.00 93.38 83 GLU A N 1
ATOM 701 C CA . GLU A 1 83 ? -11.281 3.418 33.944 1.00 93.38 83 GLU A CA 1
ATOM 702 C C . GLU A 1 83 ? -12.576 2.983 34.640 1.00 93.38 83 GLU A C 1
ATOM 704 O O . GLU A 1 83 ? -12.616 2.855 35.863 1.00 93.38 83 GLU A O 1
ATOM 709 N N . PHE A 1 84 ? -13.622 2.662 33.869 1.00 89.81 84 PHE A N 1
ATOM 710 C CA . PHE A 1 84 ? -14.888 2.193 34.433 1.00 89.81 84 PHE A CA 1
ATOM 711 C C . PHE A 1 84 ? -14.742 0.853 35.171 1.00 89.81 84 PHE A C 1
ATOM 713 O O . PHE A 1 84 ? -15.337 0.652 36.232 1.00 89.81 84 PHE A O 1
ATOM 720 N N . ARG A 1 85 ? -13.932 -0.073 34.639 1.00 89.94 85 ARG A N 1
ATOM 721 C CA . ARG A 1 85 ? -13.591 -1.325 35.329 1.00 89.94 85 ARG A CA 1
ATOM 722 C C . ARG A 1 85 ? -12.936 -1.041 36.671 1.00 89.94 85 ARG A C 1
ATOM 724 O O . ARG A 1 85 ? -13.327 -1.644 37.668 1.00 89.94 85 ARG A O 1
ATOM 731 N N . ASP A 1 86 ? -11.928 -0.180 36.668 1.00 90.25 86 ASP A N 1
ATOM 732 C CA . ASP A 1 86 ? -11.105 0.099 37.838 1.00 90.25 86 ASP A CA 1
ATOM 733 C C . ASP A 1 86 ? -11.951 0.795 38.913 1.00 90.25 86 ASP A C 1
ATOM 735 O O . ASP A 1 86 ? -11.923 0.381 40.071 1.00 90.25 86 ASP A O 1
ATOM 739 N N . GLU A 1 87 ? -12.846 1.705 38.515 1.00 87.12 87 GLU A N 1
ATOM 740 C CA . GLU A 1 87 ? -13.832 2.318 39.410 1.00 87.12 87 GLU A CA 1
ATOM 741 C C . GLU A 1 87 ? -14.766 1.277 40.055 1.00 87.12 87 GLU A C 1
ATOM 743 O O . GLU A 1 87 ? -15.024 1.333 41.261 1.00 87.12 87 GLU A O 1
ATOM 748 N N . ILE A 1 88 ? -15.259 0.294 39.289 1.00 83.38 88 ILE A N 1
ATOM 749 C CA . ILE A 1 88 ? -16.080 -0.797 39.838 1.00 83.38 88 ILE A CA 1
ATOM 750 C C . ILE A 1 88 ? -15.264 -1.646 40.819 1.00 83.38 88 ILE A C 1
ATOM 752 O O . ILE A 1 88 ? -15.762 -2.000 41.888 1.00 83.38 88 ILE A O 1
ATOM 756 N N . VAL A 1 89 ? -14.024 -1.993 40.478 1.00 84.81 89 VAL A N 1
ATOM 757 C CA . VAL A 1 89 ? -13.179 -2.851 41.320 1.00 84.81 89 VAL A CA 1
ATOM 758 C C . VAL A 1 89 ? -12.837 -2.165 42.647 1.00 84.81 89 VAL A C 1
ATOM 760 O O . VAL A 1 89 ? -12.937 -2.809 43.698 1.00 84.81 89 VAL A O 1
ATOM 763 N N . GLU A 1 90 ? -12.487 -0.876 42.608 1.00 83.50 90 GLU A N 1
ATOM 764 C CA . GLU A 1 90 ? -12.067 -0.094 43.776 1.00 83.50 90 GLU A CA 1
ATOM 765 C C . GLU A 1 90 ? -13.243 0.325 44.673 1.00 83.50 90 GLU A C 1
ATOM 767 O O . GLU A 1 90 ? -13.173 0.164 45.894 1.00 83.50 90 GLU A O 1
ATOM 772 N N . ASN A 1 91 ? -14.352 0.811 44.102 1.00 76.75 91 ASN A N 1
ATOM 773 C CA . ASN A 1 91 ? -15.429 1.420 44.895 1.00 76.75 91 ASN A CA 1
ATOM 774 C C . ASN A 1 91 ? -16.495 0.432 45.396 1.00 76.75 91 ASN A C 1
ATOM 776 O O . ASN A 1 91 ? -17.205 0.741 46.356 1.00 76.75 91 ASN A O 1
ATOM 780 N N . TYR A 1 92 ? -16.636 -0.757 44.796 1.00 66.25 92 TYR A N 1
ATOM 781 C CA . TYR A 1 92 ? -17.732 -1.679 45.142 1.00 66.25 92 TYR A CA 1
ATOM 782 C C . TYR A 1 92 ? -17.373 -2.811 46.115 1.00 66.25 92 TYR A C 1
ATOM 784 O O . TYR A 1 92 ? -18.287 -3.469 46.617 1.00 66.25 92 TYR A O 1
ATOM 792 N N . HIS A 1 93 ? -16.097 -3.007 46.474 1.00 59.59 93 HIS A N 1
ATOM 793 C CA . HIS A 1 93 ? -15.700 -4.030 47.460 1.00 59.59 93 HIS A CA 1
ATOM 794 C C . HIS A 1 93 ? -16.295 -3.799 48.864 1.00 59.59 93 HIS A C 1
ATOM 796 O O . HIS A 1 93 ? -16.401 -4.735 49.656 1.00 59.59 93 HIS A O 1
ATOM 802 N N . HIS A 1 94 ? -16.716 -2.570 49.181 1.00 54.59 94 HIS A N 1
ATOM 803 C CA . HIS A 1 94 ? -17.169 -2.189 50.521 1.00 54.59 94 HIS A CA 1
ATOM 804 C C . HIS A 1 94 ? -18.692 -2.270 50.748 1.00 54.59 94 HIS A C 1
ATOM 806 O O . HIS A 1 94 ? -19.148 -1.990 51.859 1.00 54.59 94 HIS A O 1
ATOM 812 N N . VAL A 1 95 ? -19.496 -2.668 49.749 1.00 53.59 95 VAL A N 1
ATOM 813 C CA . VAL A 1 95 ? -20.967 -2.550 49.805 1.00 53.59 95 VAL A CA 1
ATOM 814 C C . VAL A 1 95 ? -21.685 -3.882 49.471 1.00 53.59 95 VAL A C 1
ATOM 816 O O . VAL A 1 95 ? -22.041 -4.144 48.330 1.00 53.59 95 VAL A O 1
ATOM 819 N N . ILE A 1 96 ? -21.995 -4.658 50.528 1.00 51.22 96 ILE A N 1
ATOM 820 C CA . ILE A 1 96 ? -23.179 -5.550 50.705 1.00 51.22 96 ILE A CA 1
ATOM 821 C C . ILE A 1 96 ? -23.212 -6.949 50.014 1.00 51.22 96 ILE A C 1
ATOM 823 O O . ILE A 1 96 ? -23.490 -7.051 48.828 1.00 51.22 96 ILE A O 1
ATOM 827 N N . GLY A 1 97 ? -23.200 -8.028 50.826 1.00 59.91 97 GLY A N 1
ATOM 828 C CA . GLY A 1 97 ? -23.975 -9.295 50.689 1.00 59.91 97 GLY A CA 1
ATOM 829 C C . GLY A 1 97 ? -23.664 -10.309 49.556 1.00 59.91 97 GLY A C 1
ATOM 830 O O . GLY A 1 97 ? -23.553 -9.948 48.391 1.00 59.91 97 GLY A O 1
ATOM 831 N N . GLU A 1 98 ? -23.675 -11.622 49.864 1.00 57.75 98 GLU A N 1
ATOM 832 C CA . GLU A 1 98 ? -23.339 -12.750 48.947 1.00 57.75 98 GLU A CA 1
ATOM 833 C C . GLU A 1 98 ? -24.006 -12.722 47.551 1.00 57.75 98 GLU A C 1
ATOM 835 O O . GLU A 1 98 ? -23.377 -13.091 46.561 1.00 57.75 98 GLU A O 1
ATOM 840 N N . LYS A 1 99 ? -25.267 -12.279 47.424 1.00 59.72 99 LYS A N 1
ATOM 841 C CA . LYS A 1 99 ? -25.974 -12.233 46.122 1.00 59.72 99 LYS A CA 1
ATOM 842 C C . LYS A 1 99 ? -25.518 -11.091 45.206 1.00 59.72 99 LYS A C 1
ATOM 844 O O . LYS A 1 99 ? -25.686 -11.194 43.990 1.00 59.72 99 LYS A O 1
ATOM 849 N N . THR A 1 100 ? -24.963 -10.018 45.764 1.00 59.78 100 THR A N 1
ATOM 850 C CA . THR A 1 100 ? -24.505 -8.848 45.001 1.00 59.78 100 THR A CA 1
ATOM 851 C C . THR A 1 100 ? -23.164 -9.135 44.323 1.00 59.78 100 THR A C 1
ATOM 853 O O . THR A 1 100 ? -22.978 -8.745 43.171 1.00 59.78 100 THR A O 1
ATOM 856 N N . HIS A 1 101 ? -22.298 -9.923 44.973 1.00 65.75 101 HIS A N 1
ATOM 857 C CA . HIS A 1 101 ? -20.997 -10.343 44.438 1.00 65.75 101 HIS A CA 1
ATOM 858 C C . HIS A 1 101 ? -21.119 -11.082 43.093 1.00 65.75 101 HIS A C 1
ATOM 860 O O . HIS A 1 101 ? -20.487 -10.700 42.115 1.00 65.75 101 HIS A O 1
ATOM 866 N N . SER A 1 102 ? -22.037 -12.050 42.974 1.00 70.81 102 SER A N 1
ATOM 867 C CA . SER A 1 102 ? -22.184 -12.834 41.733 1.00 70.81 102 SER A CA 1
ATOM 868 C C . SER A 1 102 ? -22.627 -12.005 40.513 1.00 70.81 102 SER A C 1
ATOM 870 O O . SER A 1 102 ? -22.263 -12.324 39.380 1.00 70.81 102 SER A O 1
ATOM 872 N N . SER A 1 103 ? -23.403 -10.934 40.718 1.00 72.56 103 SER A N 1
ATOM 873 C CA . SER A 1 103 ? -23.837 -10.055 39.619 1.00 72.56 103 SER A CA 1
ATOM 874 C C . SER A 1 103 ? -22.734 -9.083 39.184 1.00 72.56 103 SER A C 1
ATOM 876 O O . SER A 1 103 ? -22.657 -8.738 38.004 1.00 72.56 103 SER A O 1
ATOM 878 N N . GLN A 1 104 ? -21.876 -8.665 40.120 1.00 73.88 104 GLN A N 1
ATOM 879 C CA . GLN A 1 104 ? -20.702 -7.830 39.849 1.00 73.88 104 GLN A CA 1
ATOM 880 C C . GLN A 1 104 ? -19.645 -8.607 39.065 1.00 73.88 104 GLN A C 1
ATOM 882 O O . GLN A 1 104 ? -19.165 -8.113 38.047 1.00 73.88 104 GLN A O 1
ATOM 887 N N . ASP A 1 105 ? -19.365 -9.848 39.468 1.00 81.25 105 ASP A N 1
ATOM 888 C CA . ASP A 1 105 ? -18.435 -10.728 38.755 1.00 81.25 105 ASP A CA 1
ATOM 889 C C . ASP A 1 105 ? -18.860 -10.908 37.293 1.00 81.25 105 ASP A C 1
ATOM 891 O O . ASP A 1 105 ? -18.046 -10.811 36.373 1.00 81.25 105 ASP A O 1
ATOM 895 N N . LEU A 1 106 ? -20.163 -11.095 37.056 1.00 82.62 106 LEU A N 1
ATOM 896 C CA . LEU A 1 106 ? -20.707 -11.190 35.705 1.00 82.62 106 LEU A CA 1
ATOM 897 C C . LEU A 1 106 ? -20.506 -9.893 34.907 1.00 82.62 106 LEU A C 1
ATOM 899 O O . LEU A 1 106 ? -20.180 -9.958 33.722 1.00 82.62 106 LEU A O 1
ATOM 903 N N . LEU A 1 107 ? -20.686 -8.726 35.529 1.00 84.50 107 LEU A N 1
ATOM 904 C CA . LEU A 1 107 ? -20.471 -7.431 34.880 1.00 84.50 107 LEU A CA 1
ATOM 905 C C . LEU A 1 107 ? -19.001 -7.233 34.505 1.00 84.50 107 LEU A C 1
ATOM 907 O O . LEU A 1 107 ? -18.722 -6.894 33.355 1.00 84.50 107 LEU A O 1
ATOM 911 N N . LEU A 1 108 ? -18.071 -7.525 35.418 1.00 87.75 108 LEU A N 1
ATOM 912 C CA . LEU A 1 108 ? -16.630 -7.450 35.156 1.00 87.75 108 LEU A CA 1
ATOM 913 C C . LEU A 1 108 ? -16.210 -8.394 34.023 1.00 87.75 108 LEU A C 1
ATOM 915 O O . LEU A 1 108 ? -15.451 -8.002 33.137 1.00 87.75 108 LEU A O 1
ATOM 919 N N . VAL A 1 109 ? -16.748 -9.618 33.994 1.00 88.06 109 VAL A N 1
ATOM 920 C CA . VAL A 1 109 ? -16.508 -10.568 32.897 1.00 88.06 109 VAL A CA 1
ATOM 921 C C . VAL A 1 109 ? -17.012 -10.012 31.562 1.00 88.06 109 VAL A C 1
ATOM 923 O O . VAL A 1 109 ? -16.298 -10.095 30.562 1.00 88.06 109 VAL A O 1
ATOM 926 N N . ARG A 1 110 ? -18.212 -9.417 31.521 1.00 86.25 110 ARG A N 1
ATOM 927 C CA . ARG A 1 110 ? -18.766 -8.831 30.285 1.00 86.25 110 ARG A CA 1
ATOM 928 C C . ARG A 1 110 ? -18.010 -7.597 29.819 1.00 86.25 110 ARG A C 1
ATOM 930 O O . ARG A 1 110 ? -17.833 -7.423 28.617 1.00 86.25 110 ARG A O 1
ATOM 937 N N . LEU A 1 111 ? -17.547 -6.772 30.747 1.00 89.75 111 LEU A N 1
ATOM 938 C CA . LEU A 1 111 ? -16.743 -5.602 30.433 1.00 89.75 111 LEU A CA 1
ATOM 939 C C . LEU A 1 111 ? -15.366 -6.004 29.882 1.00 89.75 111 LEU A C 1
ATOM 941 O O . LEU A 1 111 ? -14.936 -5.462 28.867 1.00 89.75 111 LEU A O 1
ATOM 945 N N . ASN A 1 112 ? -14.717 -7.011 30.475 1.00 90.56 112 ASN A N 1
ATOM 946 C CA . ASN A 1 112 ? -13.472 -7.578 29.944 1.00 90.56 112 ASN A CA 1
ATOM 947 C C . ASN A 1 112 ? -13.651 -8.174 28.542 1.00 90.56 112 ASN A C 1
ATOM 949 O O . ASN A 1 112 ? -12.782 -7.996 27.685 1.00 90.56 112 ASN A O 1
ATOM 953 N N . ASP A 1 113 ? -14.774 -8.849 28.285 1.00 90.75 113 ASP A N 1
ATOM 954 C CA . ASP A 1 113 ? -15.090 -9.350 26.945 1.00 90.75 113 ASP A CA 1
ATOM 955 C C . ASP A 1 113 ? -15.249 -8.190 25.950 1.00 90.75 113 ASP A C 1
ATOM 957 O O . ASP A 1 113 ? -14.623 -8.200 24.892 1.00 90.75 113 ASP A O 1
ATOM 961 N N . LEU A 1 114 ? -15.992 -7.138 26.319 1.00 91.75 114 LEU A N 1
ATOM 962 C CA . LEU A 1 114 ? -16.151 -5.937 25.495 1.00 91.75 114 LEU A CA 1
ATOM 963 C C . LEU A 1 114 ? -14.805 -5.280 25.160 1.00 91.75 114 LEU A C 1
ATOM 965 O O . LEU A 1 114 ? -14.529 -5.064 23.980 1.00 91.75 114 LEU A O 1
ATOM 969 N N . MET A 1 115 ? -13.949 -5.027 26.155 1.00 93.62 115 MET A N 1
ATOM 970 C CA . MET A 1 115 ? -12.600 -4.490 25.924 1.00 93.62 115 MET A CA 1
ATOM 971 C C . MET A 1 115 ? -11.802 -5.379 24.963 1.00 93.62 115 MET A C 1
ATOM 973 O O . MET A 1 115 ? -11.216 -4.886 24.001 1.00 93.62 115 MET A O 1
ATOM 977 N N . SER A 1 116 ? -11.844 -6.703 25.155 1.00 93.00 116 SER A N 1
ATOM 978 C CA . SER A 1 116 ? -11.169 -7.652 24.263 1.00 93.00 116 SER A CA 1
ATOM 979 C C . SER A 1 116 ? -11.687 -7.583 22.822 1.00 93.00 116 SER A C 1
ATOM 981 O O . SER A 1 116 ? -10.907 -7.750 21.878 1.00 93.00 116 SER A O 1
ATOM 983 N N . HIS A 1 117 ? -12.986 -7.354 22.614 1.00 91.19 117 HIS A N 1
ATOM 984 C CA . HIS A 1 117 ? -13.550 -7.186 21.270 1.00 91.19 117 HIS A CA 1
ATOM 985 C C . HIS A 1 117 ? -13.117 -5.868 20.628 1.00 91.19 117 HIS A C 1
ATOM 987 O O . HIS A 1 117 ? -12.717 -5.884 19.459 1.00 91.19 117 HIS A O 1
ATOM 993 N N . VAL A 1 118 ? -13.114 -4.762 21.380 1.00 92.62 118 VAL A N 1
ATOM 994 C CA . VAL A 1 118 ? -12.627 -3.457 20.895 1.00 92.62 118 VAL A CA 1
ATOM 995 C C . VAL A 1 118 ? -11.146 -3.549 20.508 1.00 92.62 118 VAL A C 1
ATOM 997 O O . VAL A 1 118 ? -10.781 -3.187 19.389 1.00 92.62 118 VAL A O 1
ATOM 1000 N N . GLU A 1 119 ? -10.303 -4.168 21.341 1.00 94.00 119 GLU A N 1
ATOM 1001 C CA . GLU A 1 119 ? -8.888 -4.417 21.018 1.00 94.00 119 GLU A CA 1
ATOM 1002 C C . GLU A 1 119 ? -8.706 -5.249 19.740 1.00 94.00 119 GLU A C 1
ATOM 1004 O O . GLU A 1 119 ? -7.823 -4.985 18.916 1.00 94.00 119 GLU A O 1
ATOM 1009 N N . ARG A 1 120 ? -9.523 -6.295 19.553 1.00 92.88 120 ARG A N 1
ATOM 1010 C CA . ARG A 1 120 ? -9.457 -7.135 18.346 1.00 92.88 120 ARG A CA 1
ATOM 1011 C C . ARG A 1 120 ? -9.800 -6.339 17.093 1.00 92.88 120 ARG A C 1
ATOM 1013 O O . ARG A 1 120 ? -9.202 -6.592 16.044 1.00 92.88 120 ARG A O 1
ATOM 1020 N N . ILE A 1 121 ? -10.737 -5.402 17.189 1.00 92.44 121 ILE A N 1
ATOM 1021 C CA . ILE A 1 121 ? -11.131 -4.529 16.081 1.00 92.44 121 ILE A CA 1
ATOM 1022 C C . ILE A 1 121 ? -10.055 -3.498 15.802 1.00 92.44 121 ILE A C 1
ATOM 1024 O O . ILE A 1 121 ? -9.668 -3.370 14.645 1.00 92.44 121 ILE A O 1
ATOM 1028 N N . GLN A 1 122 ? -9.497 -2.857 16.826 1.00 94.00 122 GLN A N 1
ATOM 1029 C CA . GLN A 1 122 ? -8.369 -1.938 16.676 1.00 94.00 122 GLN A CA 1
ATOM 1030 C C . GLN A 1 122 ? -7.201 -2.622 15.943 1.00 94.00 122 GLN A C 1
ATOM 1032 O O . GLN A 1 122 ? -6.752 -2.160 14.891 1.00 94.00 122 GLN A O 1
ATOM 1037 N N . LYS A 1 123 ? -6.789 -3.813 16.408 1.00 94.75 123 LYS A N 1
ATOM 1038 C CA . LYS A 1 123 ? -5.754 -4.639 15.752 1.00 94.75 123 LYS A CA 1
ATOM 1039 C C . LYS A 1 123 ? -6.138 -5.047 14.328 1.00 94.75 123 LYS A C 1
ATOM 1041 O O . LYS A 1 123 ? -5.273 -5.236 13.472 1.00 94.75 123 LYS A O 1
ATOM 1046 N N . HIS A 1 124 ? -7.422 -5.251 14.049 1.00 93.94 124 HIS A N 1
ATOM 1047 C CA . HIS A 1 124 ? -7.894 -5.570 12.705 1.00 93.94 124 HIS A CA 1
ATOM 1048 C C . HIS A 1 124 ? -7.825 -4.356 11.773 1.00 93.94 124 HIS A C 1
ATOM 1050 O O . HIS A 1 124 ? -7.276 -4.485 10.680 1.00 93.94 124 HIS A O 1
ATOM 1056 N N . THR A 1 125 ? -8.291 -3.193 12.222 1.00 93.56 125 THR A N 1
ATOM 1057 C CA . THR A 1 125 ? -8.218 -1.913 11.509 1.00 93.56 125 THR A CA 1
ATOM 1058 C C . THR A 1 125 ? -6.772 -1.537 11.193 1.00 93.56 125 THR A C 1
ATOM 1060 O O . THR A 1 125 ? -6.473 -1.228 10.042 1.00 93.56 125 THR A O 1
ATOM 1063 N N . LEU A 1 126 ? -5.849 -1.686 12.149 1.00 94.81 126 LEU A N 1
ATOM 1064 C CA . LEU A 1 126 ? -4.412 -1.465 11.939 1.00 94.81 126 LEU A CA 1
ATOM 1065 C C . LEU A 1 126 ? -3.839 -2.339 10.812 1.00 94.81 126 LEU A C 1
ATOM 1067 O O . LEU A 1 126 ? -3.152 -1.846 9.915 1.00 94.81 126 LEU A O 1
ATOM 1071 N N . ARG A 1 127 ? -4.162 -3.641 10.811 1.00 95.44 127 ARG A N 1
ATOM 1072 C CA . ARG A 1 127 ? -3.738 -4.563 9.740 1.00 95.44 127 ARG A CA 1
ATOM 1073 C C . ARG A 1 127 ? -4.310 -4.168 8.382 1.00 95.44 127 ARG A C 1
ATOM 1075 O O . ARG A 1 127 ? -3.591 -4.190 7.388 1.00 95.44 127 ARG A O 1
ATOM 1082 N N . LEU A 1 128 ? -5.588 -3.799 8.339 1.00 93.44 128 LEU A N 1
ATOM 1083 C CA . LEU A 1 128 ? -6.257 -3.343 7.122 1.00 93.44 128 LEU A CA 1
ATOM 1084 C C . LEU A 1 128 ? -5.629 -2.051 6.576 1.00 93.44 128 LEU A C 1
ATOM 1086 O O . LEU A 1 128 ? -5.379 -1.946 5.375 1.00 93.44 128 LEU A O 1
ATOM 1090 N N . ARG A 1 129 ? -5.297 -1.099 7.452 1.00 94.06 129 ARG A N 1
ATOM 1091 C CA . ARG A 1 129 ? -4.634 0.158 7.081 1.00 94.06 129 ARG A CA 1
ATOM 1092 C C . ARG A 1 129 ? -3.232 -0.078 6.527 1.00 94.06 129 ARG A C 1
ATOM 1094 O O . ARG A 1 129 ? -2.878 0.482 5.491 1.00 94.06 129 ARG A O 1
ATOM 1101 N N . SER A 1 130 ? -2.466 -0.966 7.163 1.00 95.50 130 SER A N 1
ATOM 1102 C CA . SER A 1 130 ? -1.166 -1.412 6.650 1.00 95.50 130 SER A CA 1
ATOM 1103 C C . SER A 1 130 ? -1.299 -2.047 5.260 1.00 95.50 130 SER A C 1
ATOM 1105 O O . SER A 1 130 ? -0.522 -1.719 4.366 1.00 95.50 130 SER A O 1
ATOM 1107 N N . ALA A 1 131 ? -2.334 -2.861 5.032 1.00 92.69 131 ALA A N 1
ATOM 1108 C CA . ALA A 1 131 ? -2.589 -3.482 3.734 1.00 92.69 131 ALA A CA 1
ATOM 1109 C C . ALA A 1 131 ? -2.946 -2.465 2.627 1.00 92.69 131 ALA A C 1
ATOM 1111 O O . ALA A 1 131 ? -2.541 -2.651 1.476 1.00 92.69 131 ALA A O 1
ATOM 1112 N N . ILE A 1 132 ? -3.669 -1.384 2.955 1.00 92.75 132 ILE A N 1
ATOM 1113 C CA . ILE A 1 132 ? -3.892 -0.256 2.031 1.00 92.75 132 ILE A CA 1
ATOM 1114 C C . ILE A 1 132 ? -2.570 0.449 1.733 1.00 92.75 132 ILE A C 1
ATOM 1116 O O . ILE A 1 132 ? -2.272 0.695 0.566 1.00 92.75 132 ILE A O 1
ATOM 1120 N N . GLN A 1 133 ? -1.767 0.751 2.758 1.00 94.06 133 GLN A N 1
ATOM 1121 C CA . GLN A 1 133 ? -0.490 1.440 2.572 1.00 94.06 133 GLN A CA 1
ATOM 1122 C C . GLN A 1 133 ? 0.445 0.640 1.658 1.00 94.06 133 GLN A C 1
ATOM 1124 O O . GLN A 1 133 ? 0.969 1.187 0.692 1.00 94.06 133 GLN A O 1
ATOM 1129 N N . SER A 1 134 ? 0.557 -0.674 1.867 1.00 93.38 134 SER A N 1
ATOM 1130 C CA . SER A 1 134 ? 1.331 -1.545 0.976 1.00 93.38 134 SER A CA 1
ATOM 1131 C C . SER A 1 134 ? 0.811 -1.539 -0.467 1.00 93.38 134 SER A C 1
ATOM 1133 O O . SER A 1 134 ? 1.605 -1.591 -1.404 1.00 93.38 134 SER A O 1
ATOM 1135 N N . ALA A 1 135 ? -0.507 -1.448 -0.677 1.00 91.06 135 ALA A N 1
ATOM 1136 C CA . ALA A 1 135 ? -1.080 -1.341 -2.020 1.00 91.06 135 ALA A CA 1
ATOM 1137 C C . ALA A 1 135 ? -0.772 0.014 -2.684 1.00 91.06 135 ALA A C 1
ATOM 1139 O O . ALA A 1 135 ? -0.520 0.056 -3.889 1.00 91.06 135 ALA A O 1
ATOM 1140 N N . ILE A 1 136 ? -0.751 1.106 -1.912 1.00 92.31 136 ILE A N 1
ATOM 1141 C CA . ILE A 1 136 ? -0.328 2.435 -2.382 1.00 92.31 136 ILE A CA 1
ATOM 1142 C C . ILE A 1 136 ? 1.148 2.405 -2.794 1.00 92.31 136 ILE A C 1
ATOM 1144 O O . ILE A 1 136 ? 1.494 2.861 -3.887 1.00 92.31 136 ILE A O 1
ATOM 1148 N N . ASP A 1 137 ? 2.009 1.828 -1.959 1.00 92.06 137 ASP A N 1
ATOM 1149 C CA . ASP A 1 137 ? 3.445 1.740 -2.230 1.00 92.06 137 ASP A CA 1
ATOM 1150 C C . ASP A 1 137 ? 3.716 0.897 -3.488 1.00 92.06 137 ASP A C 1
ATOM 1152 O O . ASP A 1 137 ? 4.496 1.294 -4.358 1.00 92.06 137 ASP A O 1
ATOM 1156 N N . LEU A 1 138 ? 3.005 -0.226 -3.646 1.00 89.50 138 LEU A N 1
ATOM 1157 C CA . LEU A 1 138 ? 3.073 -1.061 -4.847 1.00 89.50 138 LEU A CA 1
ATOM 1158 C C . LEU A 1 138 ? 2.583 -0.312 -6.098 1.00 89.50 138 LEU A C 1
ATOM 1160 O O . LEU A 1 138 ? 3.207 -0.418 -7.157 1.00 89.50 138 LEU A O 1
ATOM 1164 N N . HIS A 1 139 ? 1.512 0.481 -5.985 1.00 88.50 139 HIS A N 1
ATOM 1165 C CA . HIS A 1 139 ? 1.013 1.321 -7.077 1.00 88.50 139 HIS A CA 1
ATOM 1166 C C . HIS A 1 139 ? 2.075 2.321 -7.556 1.00 88.50 139 HIS A C 1
ATOM 1168 O O . HIS A 1 139 ? 2.355 2.407 -8.756 1.00 88.50 139 HIS A O 1
ATOM 1174 N N . PHE A 1 140 ? 2.714 3.046 -6.633 1.00 89.38 140 PHE A N 1
ATOM 1175 C CA . PHE A 1 140 ? 3.779 3.985 -6.989 1.00 89.38 140 PHE A CA 1
ATOM 1176 C C . PHE A 1 140 ? 5.023 3.283 -7.529 1.00 89.38 140 PHE A C 1
ATOM 1178 O O . PHE A 1 140 ? 5.592 3.756 -8.512 1.00 89.38 140 PHE A O 1
ATOM 1185 N N . SER A 1 141 ? 5.408 2.140 -6.956 1.00 88.44 141 SER A N 1
ATOM 1186 C CA . SER A 1 141 ? 6.513 1.319 -7.462 1.00 88.44 141 SER A CA 1
ATOM 1187 C C . SER A 1 141 ? 6.288 0.913 -8.922 1.00 88.44 141 SER A C 1
ATOM 1189 O O . SER A 1 141 ? 7.177 1.076 -9.760 1.00 88.44 141 SER A O 1
ATOM 1191 N N . ALA A 1 142 ? 5.071 0.490 -9.273 1.00 84.75 142 ALA A N 1
ATOM 1192 C CA . ALA A 1 142 ? 4.727 0.149 -10.649 1.00 84.75 142 ALA A CA 1
ATOM 1193 C C . ALA A 1 142 ? 4.740 1.358 -11.597 1.00 84.75 142 ALA A C 1
ATOM 1195 O O . ALA A 1 142 ? 5.219 1.233 -12.725 1.00 84.75 142 ALA A O 1
ATOM 1196 N N . ILE A 1 143 ? 4.263 2.529 -11.156 1.00 85.12 143 ILE A N 1
ATOM 1197 C CA . ILE A 1 143 ? 4.356 3.772 -11.945 1.00 85.12 143 ILE A CA 1
ATOM 1198 C C . ILE A 1 143 ? 5.821 4.158 -12.178 1.00 85.12 143 ILE A C 1
ATOM 1200 O O . ILE A 1 143 ? 6.190 4.530 -13.297 1.00 85.12 143 ILE A O 1
ATOM 1204 N N . ALA A 1 144 ? 6.665 4.061 -11.149 1.00 85.75 144 ALA A N 1
ATOM 1205 C CA . ALA A 1 144 ? 8.096 4.323 -11.271 1.00 85.75 144 ALA A CA 1
ATOM 1206 C C . ALA A 1 144 ? 8.740 3.342 -12.260 1.00 85.75 144 ALA A C 1
ATOM 1208 O O . ALA A 1 144 ? 9.474 3.770 -13.149 1.00 85.75 144 ALA A O 1
ATOM 1209 N N . ASN A 1 145 ? 8.396 2.052 -12.177 1.00 84.62 145 ASN A N 1
ATOM 1210 C CA . ASN A 1 145 ? 8.895 1.042 -13.106 1.00 84.62 145 ASN A CA 1
ATOM 1211 C C . ASN A 1 145 ? 8.475 1.337 -14.556 1.00 84.62 145 ASN A C 1
ATOM 1213 O O . ASN A 1 145 ? 9.309 1.332 -15.456 1.00 84.62 145 ASN A O 1
ATOM 1217 N N . GLN A 1 146 ? 7.208 1.699 -14.783 1.00 83.19 146 GLN A N 1
ATOM 1218 C CA . GLN A 1 146 ? 6.726 2.108 -16.106 1.00 83.19 146 GLN A CA 1
ATOM 1219 C C . GLN A 1 146 ? 7.453 3.360 -16.624 1.00 83.19 146 GLN A C 1
ATOM 1221 O O . GLN A 1 146 ? 7.757 3.469 -17.810 1.00 83.19 146 GLN A O 1
ATOM 1226 N N . THR A 1 147 ? 7.747 4.315 -15.743 1.00 84.06 147 THR A N 1
ATOM 1227 C CA . THR A 1 147 ? 8.483 5.533 -16.107 1.00 84.06 147 THR A CA 1
ATOM 1228 C C . THR A 1 147 ? 9.930 5.210 -16.479 1.00 84.06 147 THR A C 1
ATOM 1230 O O . THR A 1 147 ? 10.425 5.706 -17.492 1.00 84.06 147 THR A O 1
ATOM 1233 N N . ASN A 1 148 ? 10.586 4.331 -15.719 1.00 84.38 148 ASN A N 1
ATOM 1234 C CA . ASN A 1 148 ? 11.926 3.833 -16.022 1.00 84.38 148 ASN A CA 1
ATOM 1235 C C . ASN A 1 148 ? 11.959 3.080 -17.358 1.00 84.38 148 ASN A C 1
ATOM 1237 O O . ASN A 1 148 ? 12.879 3.286 -18.149 1.00 84.38 148 ASN A O 1
ATOM 1241 N N . GLU A 1 149 ? 10.934 2.275 -17.646 1.00 83.94 149 GLU A N 1
ATOM 1242 C CA . GLU A 1 149 ? 10.780 1.596 -18.933 1.00 83.94 149 GLU A CA 1
ATOM 1243 C C . GLU A 1 149 ? 10.673 2.599 -20.088 1.00 83.94 149 GLU A C 1
ATOM 1245 O O . GLU A 1 149 ? 11.405 2.502 -21.072 1.00 83.94 149 GLU A O 1
ATOM 1250 N N . ASN A 1 150 ? 9.822 3.618 -19.944 1.00 83.62 150 ASN A N 1
ATOM 1251 C CA . ASN A 1 150 ? 9.661 4.662 -20.955 1.00 83.62 150 ASN A CA 1
ATOM 1252 C C . ASN A 1 150 ? 10.972 5.428 -21.201 1.00 83.62 150 ASN A C 1
ATOM 1254 O O . ASN A 1 150 ? 11.332 5.679 -22.353 1.00 83.62 150 ASN A O 1
ATOM 1258 N N . MET A 1 151 ? 11.716 5.766 -20.141 1.00 82.31 151 MET A N 1
ATOM 1259 C CA . MET A 1 151 ? 13.036 6.397 -20.268 1.00 82.31 151 MET A CA 1
ATOM 1260 C C . MET A 1 151 ? 14.040 5.482 -20.969 1.00 82.31 151 MET A C 1
ATOM 1262 O O . MET A 1 151 ? 14.783 5.943 -21.836 1.00 82.31 151 MET A O 1
ATOM 1266 N N . ARG A 1 152 ? 14.037 4.182 -20.649 1.00 82.50 152 ARG A N 1
ATOM 1267 C CA . ARG A 1 152 ? 14.896 3.189 -21.304 1.00 82.50 152 ARG A CA 1
ATOM 1268 C C . ARG A 1 152 ? 14.605 3.104 -22.800 1.00 82.50 152 ARG A C 1
ATOM 1270 O O . ARG A 1 152 ? 15.544 3.113 -23.593 1.00 82.50 152 ARG A O 1
ATOM 1277 N N . ILE A 1 153 ? 13.330 3.092 -23.194 1.00 85.62 153 ILE A N 1
ATOM 1278 C CA . ILE A 1 153 ? 12.920 3.091 -24.607 1.00 85.62 153 ILE A CA 1
ATOM 1279 C C . ILE A 1 153 ? 13.435 4.346 -25.322 1.00 85.62 153 ILE A C 1
ATOM 1281 O O . ILE A 1 153 ? 14.062 4.231 -26.376 1.00 85.62 153 ILE A O 1
ATOM 1285 N N . LEU A 1 154 ? 13.241 5.536 -24.744 1.00 86.50 154 LEU A N 1
ATOM 1286 C CA . LEU A 1 154 ? 13.755 6.786 -25.322 1.00 86.50 154 LEU A CA 1
ATOM 1287 C C . LEU A 1 154 ? 15.287 6.778 -25.452 1.00 86.50 154 LEU A C 1
ATOM 1289 O O . LEU A 1 154 ? 15.825 7.206 -26.477 1.00 86.50 154 LEU A O 1
ATOM 1293 N N . ALA A 1 155 ? 15.994 6.263 -24.444 1.00 89.31 155 ALA A N 1
ATOM 1294 C CA . ALA A 1 155 ? 17.450 6.159 -24.453 1.00 89.31 155 ALA A CA 1
ATOM 1295 C C . ALA A 1 155 ? 17.952 5.208 -25.550 1.00 89.31 155 ALA A C 1
ATOM 1297 O O . ALA A 1 155 ? 18.896 5.551 -26.258 1.00 89.31 155 ALA A O 1
ATOM 1298 N N . ILE A 1 156 ? 17.296 4.058 -25.743 1.00 87.31 156 ILE A N 1
ATOM 1299 C CA . ILE A 1 156 ? 17.617 3.112 -26.825 1.00 87.31 156 ILE A CA 1
ATOM 1300 C C . ILE A 1 156 ? 17.414 3.776 -28.188 1.00 87.31 156 ILE A C 1
ATOM 1302 O O . ILE A 1 156 ? 18.310 3.720 -29.028 1.00 87.31 156 ILE A O 1
ATOM 1306 N N . ILE A 1 157 ? 16.273 4.445 -28.393 1.00 88.56 157 ILE A N 1
ATOM 1307 C CA . ILE A 1 157 ? 15.993 5.181 -29.635 1.00 88.56 157 ILE A CA 1
ATOM 1308 C C . ILE A 1 157 ? 17.106 6.206 -29.897 1.00 88.56 157 ILE A C 1
ATOM 1310 O O . ILE A 1 157 ? 17.673 6.247 -30.987 1.00 88.56 157 ILE A O 1
ATOM 1314 N N . THR A 1 158 ? 17.481 6.981 -28.879 1.00 91.56 158 THR A N 1
ATOM 1315 C CA . THR A 1 158 ? 18.521 8.015 -28.987 1.00 91.56 158 THR A CA 1
ATOM 1316 C C . THR A 1 158 ? 19.894 7.419 -29.296 1.00 91.56 158 THR A C 1
ATOM 1318 O O . THR A 1 158 ? 20.594 7.908 -30.180 1.00 91.56 158 THR A O 1
ATOM 1321 N N . ALA A 1 159 ? 20.272 6.339 -28.611 1.00 90.38 159 ALA A N 1
ATOM 1322 C CA . ALA A 1 159 ? 21.551 5.666 -28.804 1.00 90.38 159 ALA A CA 1
ATOM 1323 C C . ALA A 1 159 ? 21.682 5.044 -30.203 1.00 90.38 159 ALA A C 1
ATOM 1325 O O . ALA A 1 159 ? 22.775 5.050 -30.764 1.00 90.38 159 ALA A O 1
ATOM 1326 N N . VAL A 1 160 ? 20.580 4.550 -30.782 1.00 89.94 160 VAL A N 1
ATOM 1327 C CA . VAL A 1 160 ? 20.549 4.051 -32.166 1.00 89.94 160 VAL A CA 1
ATOM 1328 C C . VAL A 1 160 ? 20.696 5.196 -33.170 1.00 89.94 160 VAL A C 1
ATOM 1330 O O . VAL A 1 160 ? 21.441 5.060 -34.137 1.00 89.94 160 VAL A O 1
ATOM 1333 N N . PHE A 1 161 ? 20.045 6.341 -32.943 1.00 90.56 161 PHE A N 1
ATOM 1334 C CA . PHE A 1 161 ? 20.150 7.486 -33.853 1.00 90.56 161 PHE A CA 1
ATOM 1335 C C . PHE A 1 161 ? 21.483 8.234 -33.756 1.00 90.56 161 PHE A C 1
ATOM 1337 O O . PHE A 1 161 ? 21.939 8.756 -34.766 1.00 90.56 161 PHE A O 1
ATOM 1344 N N . ALA A 1 162 ? 22.138 8.277 -32.595 1.00 92.69 162 ALA A N 1
ATOM 1345 C CA . ALA A 1 162 ? 23.382 9.025 -32.395 1.00 92.69 162 ALA A CA 1
ATOM 1346 C C . ALA A 1 162 ? 24.487 8.749 -33.450 1.00 92.69 162 ALA A C 1
ATOM 1348 O O . ALA A 1 162 ? 24.964 9.713 -34.056 1.00 92.69 162 ALA A O 1
ATOM 1349 N N . PRO A 1 163 ? 24.889 7.493 -33.742 1.00 91.06 163 PRO A N 1
ATOM 1350 C CA . PRO A 1 163 ? 25.896 7.219 -34.770 1.00 91.06 163 PRO A CA 1
ATOM 1351 C C . PRO A 1 163 ? 25.391 7.502 -36.188 1.00 91.06 163 PRO A C 1
ATOM 1353 O O . PRO A 1 163 ? 26.175 7.921 -37.036 1.00 91.06 163 PRO A O 1
ATOM 1356 N N . LEU A 1 164 ? 24.094 7.313 -36.451 1.00 91.56 164 LEU A N 1
ATOM 1357 C CA . LEU A 1 164 ? 23.497 7.612 -37.754 1.00 91.56 164 LEU A CA 1
ATOM 1358 C C . LEU A 1 164 ? 23.548 9.113 -38.021 1.00 91.56 164 LEU A C 1
ATOM 1360 O O . LEU A 1 164 ? 24.068 9.523 -39.054 1.00 91.56 164 LEU A O 1
ATOM 1364 N N . THR A 1 165 ? 23.101 9.917 -37.056 1.00 92.25 165 THR A N 1
ATOM 1365 C CA . THR A 1 165 ? 23.148 11.381 -37.110 1.00 92.25 165 THR A CA 1
ATOM 1366 C C . THR A 1 165 ? 24.581 11.886 -37.245 1.00 92.25 165 THR A C 1
ATOM 1368 O O . THR A 1 165 ? 24.829 12.809 -38.019 1.00 92.25 165 THR A O 1
ATOM 1371 N N . LEU A 1 166 ? 25.541 11.271 -36.543 1.00 90.81 166 LEU A N 1
ATOM 1372 C CA . LEU A 1 166 ? 26.960 11.605 -36.676 1.00 90.81 166 LEU A CA 1
ATOM 1373 C C . LEU A 1 166 ? 27.474 11.326 -38.095 1.00 90.81 166 LEU A C 1
ATOM 1375 O O . LEU A 1 166 ? 28.098 12.196 -38.698 1.00 90.81 166 LEU A O 1
ATOM 1379 N N . LEU A 1 167 ? 27.191 10.141 -38.646 1.00 88.62 167 LEU A N 1
ATOM 1380 C CA . LEU A 1 167 ? 27.610 9.766 -39.998 1.00 88.62 167 LEU A CA 1
ATOM 1381 C C . LEU A 1 167 ? 26.967 10.669 -41.057 1.00 88.62 167 LEU A C 1
ATOM 1383 O O . LEU A 1 167 ? 27.677 11.194 -41.914 1.00 88.62 167 LEU A O 1
ATOM 1387 N N . THR A 1 168 ? 25.655 10.910 -40.982 1.00 88.50 168 THR A N 1
ATOM 1388 C CA . THR A 1 168 ? 24.971 11.838 -41.897 1.00 88.50 168 THR A CA 1
ATOM 1389 C C . THR A 1 168 ? 25.472 13.267 -41.734 1.00 88.50 168 THR A C 1
ATOM 1391 O O . THR A 1 168 ? 25.588 13.985 -42.720 1.00 88.50 168 THR A O 1
ATOM 1394 N N . GLY A 1 169 ? 25.796 13.675 -40.504 1.00 89.50 169 GLY A N 1
ATOM 1395 C CA . GLY A 1 169 ? 26.347 14.990 -40.201 1.00 89.50 169 GLY A CA 1
ATOM 1396 C C . GLY A 1 169 ? 27.708 15.188 -40.855 1.00 89.50 169 GLY A C 1
ATOM 1397 O O . GLY A 1 169 ? 27.871 16.147 -41.598 1.00 89.50 169 GLY A O 1
ATOM 1398 N N . ILE A 1 170 ? 28.644 14.251 -40.655 1.00 86.06 170 ILE A N 1
ATOM 1399 C CA . ILE A 1 170 ? 29.996 14.294 -41.240 1.00 86.06 170 ILE A CA 1
ATOM 1400 C C . ILE A 1 170 ? 29.936 14.323 -42.772 1.00 86.06 170 ILE A C 1
ATOM 1402 O O . ILE A 1 170 ? 30.596 15.153 -43.394 1.00 86.06 170 ILE A O 1
ATOM 1406 N N . TYR A 1 171 ? 29.135 13.451 -43.388 1.00 81.94 171 TYR A N 1
ATOM 1407 C CA . TYR A 1 171 ? 29.001 13.399 -44.850 1.00 81.94 171 TYR A CA 1
ATOM 1408 C C . TYR A 1 171 ? 28.161 14.546 -45.433 1.00 81.94 171 TYR A C 1
ATOM 1410 O O . TYR A 1 171 ? 28.232 14.799 -46.632 1.00 81.94 171 TYR A O 1
ATOM 1418 N N . GLY A 1 172 ? 27.390 15.250 -44.601 1.00 81.88 172 GLY A N 1
ATOM 1419 C CA . GLY A 1 172 ? 26.675 16.473 -44.964 1.00 81.88 172 GLY A CA 1
ATOM 1420 C C . GLY A 1 172 ? 27.522 17.745 -44.856 1.00 81.88 172 GLY A C 1
ATOM 1421 O O . GLY A 1 172 ? 27.040 18.823 -45.202 1.00 81.88 172 GLY A O 1
ATOM 1422 N N . MET A 1 173 ? 28.767 17.656 -44.374 1.00 84.62 173 MET A N 1
ATOM 1423 C CA . MET A 1 173 ? 29.668 18.806 -44.299 1.00 84.62 173 MET A CA 1
ATOM 1424 C C . MET A 1 173 ? 30.284 19.112 -45.673 1.00 84.62 173 MET A C 1
ATOM 1426 O O . MET A 1 173 ? 30.700 18.212 -46.398 1.00 84.62 173 MET A O 1
ATOM 1430 N N . ASN A 1 174 ? 30.427 20.398 -46.003 1.00 77.81 174 ASN A N 1
ATOM 1431 C CA . ASN A 1 174 ? 31.004 20.868 -47.270 1.00 77.81 174 ASN A CA 1
ATOM 1432 C C . ASN A 1 174 ? 32.547 20.777 -47.300 1.00 77.81 174 ASN A C 1
ATOM 1434 O O . ASN A 1 174 ? 33.221 21.770 -47.569 1.00 77.81 174 ASN A O 1
ATOM 1438 N N . PHE A 1 175 ? 33.131 19.614 -46.996 1.00 76.31 175 PHE A N 1
ATOM 1439 C CA . PHE A 1 175 ? 34.579 19.404 -47.129 1.00 76.31 175 PHE A CA 1
ATOM 1440 C C . PHE A 1 175 ? 34.937 18.862 -48.518 1.00 76.31 175 PHE A C 1
ATOM 1442 O O . PHE A 1 175 ? 34.329 17.918 -49.016 1.00 76.31 175 PHE A O 1
ATOM 1449 N N . GLU A 1 176 ? 35.976 19.432 -49.132 1.00 69.50 176 GLU A N 1
ATOM 1450 C CA . GLU A 1 176 ? 36.409 19.106 -50.501 1.00 69.50 176 GLU A CA 1
ATOM 1451 C C . GLU A 1 176 ? 37.056 17.707 -50.630 1.00 69.50 176 GLU A C 1
ATOM 1453 O O . GLU A 1 176 ? 37.026 17.085 -51.697 1.00 69.50 176 GLU A O 1
ATOM 1458 N N . PHE A 1 177 ? 37.591 17.178 -49.523 1.00 70.38 177 PHE A N 1
ATOM 1459 C CA . PHE A 1 177 ? 38.259 15.875 -49.435 1.00 70.38 177 PHE A CA 1
ATOM 1460 C C . PHE A 1 177 ? 37.590 14.950 -48.406 1.00 70.38 177 PHE A C 1
ATOM 1462 O O . PHE A 1 177 ? 38.212 14.539 -47.429 1.00 70.38 177 PHE A O 1
ATOM 1469 N N . ILE A 1 178 ? 36.322 14.591 -48.626 1.00 72.44 178 ILE A N 1
ATOM 1470 C CA . ILE A 1 178 ? 35.690 13.492 -47.879 1.00 72.44 178 ILE A CA 1
ATOM 1471 C C . ILE A 1 178 ? 35.963 12.167 -48.615 1.00 72.44 178 ILE A C 1
ATOM 1473 O O . ILE A 1 178 ? 35.594 12.027 -49.790 1.00 72.44 178 ILE A O 1
ATOM 1477 N N . PRO A 1 179 ? 36.607 11.177 -47.966 1.00 67.50 179 PRO A N 1
ATOM 1478 C CA . PRO A 1 179 ? 36.874 9.883 -48.584 1.00 67.50 179 PRO A CA 1
ATOM 1479 C C . PRO A 1 179 ? 35.559 9.192 -48.976 1.00 67.50 179 PRO A C 1
ATOM 1481 O O . PRO A 1 179 ? 34.647 9.062 -48.169 1.00 67.50 179 PRO A O 1
ATOM 1484 N N . GLY A 1 180 ? 35.454 8.761 -50.236 1.00 68.69 180 GLY A N 1
ATOM 1485 C CA . GLY A 1 180 ? 34.277 8.062 -50.772 1.00 68.69 180 GLY A CA 1
ATOM 1486 C C . GLY A 1 180 ? 33.232 8.943 -51.472 1.00 68.69 180 GLY A C 1
ATOM 1487 O O . GLY A 1 180 ? 32.419 8.403 -52.215 1.00 68.69 180 GLY A O 1
ATOM 1488 N N . LEU A 1 181 ? 33.280 10.276 -51.343 1.00 69.31 181 LEU A N 1
ATOM 1489 C CA . LEU A 1 181 ? 32.218 11.170 -51.846 1.00 69.31 181 LEU A CA 1
ATOM 1490 C C . LEU A 1 181 ? 32.200 11.338 -53.380 1.00 69.31 181 LEU A C 1
ATOM 1492 O O . LEU A 1 181 ? 31.149 11.554 -53.973 1.00 69.31 181 LEU A O 1
ATOM 1496 N N . LYS A 1 182 ? 33.357 11.191 -54.040 1.00 69.12 182 LYS A N 1
ATOM 1497 C CA . LYS A 1 182 ? 33.501 11.267 -55.511 1.00 69.12 182 LYS A CA 1
ATOM 1498 C C . LYS A 1 182 ? 33.301 9.915 -56.220 1.00 69.12 182 LYS A C 1
ATOM 1500 O O . LYS A 1 182 ? 33.366 9.857 -57.443 1.00 69.12 182 LYS A O 1
ATOM 1505 N N . SER A 1 183 ? 33.099 8.826 -55.470 1.00 75.94 183 SER A N 1
ATOM 1506 C CA . SER A 1 183 ? 32.947 7.469 -56.014 1.00 75.94 183 SER A CA 1
ATOM 1507 C C . SER A 1 183 ? 31.471 7.059 -56.074 1.00 75.94 183 SER A C 1
ATOM 1509 O O . SER A 1 183 ? 30.775 7.203 -55.068 1.00 75.94 183 SER A O 1
ATOM 1511 N N . PRO A 1 184 ? 30.988 6.454 -57.178 1.00 73.25 184 PRO A N 1
ATOM 1512 C CA . PRO A 1 184 ? 29.605 5.973 -57.284 1.00 73.25 184 PRO A CA 1
ATOM 1513 C C . PRO A 1 184 ? 29.265 4.864 -56.271 1.00 73.25 184 PRO A C 1
ATOM 1515 O O . PRO A 1 184 ? 28.097 4.630 -55.972 1.00 73.25 184 PRO A O 1
ATOM 1518 N N . VAL A 1 185 ? 30.275 4.189 -55.711 1.00 82.88 185 VAL A N 1
ATOM 1519 C CA . VAL A 1 185 ? 30.105 3.104 -54.727 1.00 82.88 185 VAL A CA 1
ATOM 1520 C C . VAL A 1 185 ? 30.113 3.630 -53.282 1.00 82.88 185 VAL A C 1
ATOM 1522 O O . VAL A 1 185 ? 29.602 2.970 -52.379 1.00 82.88 185 VAL A O 1
ATOM 1525 N N . GLY A 1 186 ? 30.643 4.836 -53.043 1.00 81.31 186 GLY A N 1
ATOM 1526 C CA . GLY A 1 186 ? 30.808 5.386 -51.693 1.00 81.31 186 GLY A CA 1
ATOM 1527 C C . GLY A 1 186 ? 29.487 5.610 -50.955 1.00 81.31 186 GLY A C 1
ATOM 1528 O O . GLY A 1 186 ? 29.391 5.300 -49.768 1.00 81.31 186 GLY A O 1
ATOM 1529 N N . PHE A 1 187 ? 28.444 6.041 -51.673 1.00 82.69 187 PHE A N 1
ATOM 1530 C CA . PHE A 1 187 ? 27.090 6.171 -51.124 1.00 82.69 187 PHE A CA 1
ATOM 1531 C C . PHE A 1 187 ? 26.548 4.831 -50.598 1.00 82.69 187 PHE A C 1
ATOM 1533 O O . PHE A 1 187 ? 26.050 4.757 -49.475 1.00 82.69 187 PHE A O 1
ATOM 1540 N N . TRP A 1 188 ? 26.698 3.756 -51.378 1.00 86.50 188 TRP A N 1
ATOM 1541 C CA . TRP A 1 188 ? 26.223 2.420 -51.009 1.00 86.50 188 TRP A CA 1
ATOM 1542 C C . TRP A 1 188 ? 27.002 1.821 -49.836 1.00 86.50 188 TRP A C 1
ATOM 1544 O O . TRP A 1 188 ? 26.400 1.204 -48.956 1.00 86.50 188 TRP A O 1
ATOM 1554 N N . ILE A 1 189 ? 28.321 2.037 -49.783 1.00 87.50 189 ILE A N 1
ATOM 1555 C CA . ILE A 1 189 ? 29.158 1.601 -48.654 1.00 87.50 189 ILE A CA 1
ATOM 1556 C C . ILE A 1 189 ? 28.723 2.309 -47.367 1.00 87.50 189 ILE A C 1
ATOM 1558 O O . ILE A 1 189 ? 28.503 1.648 -46.354 1.00 87.50 189 ILE A O 1
ATOM 1562 N N . MET A 1 190 ? 28.544 3.633 -47.404 1.00 86.00 190 MET A N 1
ATOM 1563 C CA . MET A 1 190 ? 28.078 4.413 -46.254 1.00 86.00 190 MET A CA 1
ATOM 1564 C C . MET A 1 190 ? 26.705 3.932 -45.760 1.00 86.00 190 MET A C 1
ATOM 1566 O O . MET A 1 190 ? 26.531 3.715 -44.560 1.00 86.00 190 MET A O 1
ATOM 1570 N N . LEU A 1 191 ? 25.751 3.717 -46.672 1.00 88.19 191 LEU A N 1
ATOM 1571 C CA . LEU A 1 191 ? 24.430 3.183 -46.332 1.00 88.19 191 LEU A CA 1
ATOM 1572 C C . LEU A 1 191 ? 24.544 1.808 -45.649 1.00 88.19 191 LEU A C 1
ATOM 1574 O O . LEU A 1 191 ? 23.897 1.564 -44.630 1.00 88.19 191 LEU A O 1
ATOM 1578 N N . GLY A 1 192 ? 25.413 0.934 -46.169 1.00 92.12 192 GLY A N 1
ATOM 1579 C CA . GLY A 1 192 ? 25.707 -0.369 -45.572 1.00 92.12 192 GLY A CA 1
ATOM 1580 C C . GLY A 1 192 ? 26.284 -0.261 -44.158 1.00 92.12 192 GLY A C 1
ATOM 1581 O O . GLY A 1 192 ? 25.850 -0.988 -43.267 1.00 92.12 192 GLY A O 1
ATOM 1582 N N . VAL A 1 193 ? 27.200 0.683 -43.919 1.00 90.94 193 VAL A N 1
ATOM 1583 C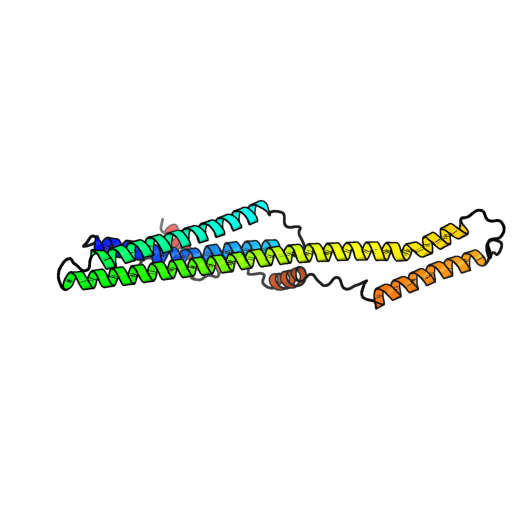 CA . VAL A 1 193 ? 27.782 0.946 -42.589 1.00 90.94 193 VAL A CA 1
ATOM 1584 C C . VAL A 1 193 ? 26.722 1.450 -41.602 1.00 90.94 193 VAL A C 1
ATOM 1586 O O . VAL A 1 193 ? 26.663 0.956 -40.475 1.00 90.94 193 VAL A O 1
ATOM 1589 N N . MET A 1 194 ? 25.852 2.380 -42.013 1.00 91.62 194 MET A N 1
ATOM 1590 C CA . MET A 1 194 ? 24.749 2.879 -41.175 1.00 91.62 194 MET A CA 1
ATOM 1591 C C . MET A 1 194 ? 23.767 1.760 -40.801 1.00 91.62 194 MET A C 1
ATOM 1593 O O . MET A 1 194 ? 23.360 1.636 -39.641 1.00 91.62 194 MET A O 1
ATOM 1597 N N . LEU A 1 195 ? 23.415 0.913 -41.770 1.00 93.06 195 LEU A N 1
ATOM 1598 C CA . LEU A 1 195 ? 22.502 -0.209 -41.565 1.00 93.06 195 LEU A CA 1
ATOM 1599 C C . LEU A 1 195 ? 23.131 -1.263 -40.640 1.00 93.06 195 LEU A C 1
ATOM 1601 O O . LEU A 1 195 ? 22.495 -1.695 -39.679 1.00 93.06 195 LEU A O 1
ATOM 1605 N N . LEU A 1 196 ? 24.400 -1.615 -40.862 1.00 94.44 196 LEU A N 1
ATOM 1606 C CA . LEU A 1 196 ? 25.134 -2.564 -40.022 1.00 94.44 196 LEU A CA 1
ATOM 1607 C C . LEU A 1 196 ? 25.292 -2.044 -38.587 1.00 94.44 196 LEU A C 1
ATOM 1609 O O . LEU A 1 196 ? 25.065 -2.798 -37.644 1.00 94.44 196 LEU A O 1
ATOM 1613 N N . SER A 1 197 ? 25.603 -0.756 -38.409 1.00 92.94 197 SER A N 1
ATOM 1614 C CA . SER A 1 197 ? 25.670 -0.109 -37.091 1.00 92.94 197 SER A CA 1
ATOM 1615 C C . SER A 1 197 ? 24.326 -0.166 -36.355 1.00 92.94 197 SER A C 1
ATOM 1617 O O . SER A 1 197 ? 24.285 -0.531 -35.178 1.00 92.94 197 SER A O 1
ATOM 1619 N N . THR A 1 198 ? 23.222 0.101 -37.061 1.00 91.88 198 THR A N 1
ATOM 1620 C CA . THR A 1 198 ? 21.861 0.006 -36.508 1.00 91.88 198 THR A CA 1
ATOM 1621 C C . THR A 1 198 ? 21.548 -1.416 -36.048 1.00 91.88 198 THR A C 1
ATOM 1623 O O . THR A 1 198 ? 21.141 -1.619 -34.905 1.00 91.88 198 THR A O 1
ATOM 1626 N N . ILE A 1 199 ? 21.771 -2.415 -36.912 1.00 92.50 199 ILE A N 1
ATOM 1627 C CA . ILE A 1 199 ? 21.523 -3.828 -36.586 1.00 92.50 199 ILE A CA 1
ATOM 1628 C C . ILE A 1 199 ? 22.391 -4.269 -35.408 1.00 92.50 199 ILE A C 1
ATOM 1630 O O . ILE A 1 199 ? 21.895 -4.940 -34.505 1.00 92.50 199 ILE A O 1
ATOM 1634 N N . PHE A 1 200 ? 23.666 -3.874 -35.390 1.00 93.12 200 PHE A N 1
ATOM 1635 C CA . PHE A 1 200 ? 24.585 -4.203 -34.306 1.00 93.12 200 PHE A CA 1
ATOM 1636 C C . PHE A 1 200 ? 24.097 -3.656 -32.961 1.00 93.12 200 PHE A C 1
ATOM 1638 O O . PHE A 1 200 ? 24.044 -4.404 -31.985 1.00 93.12 200 PHE A O 1
ATOM 1645 N N . LEU A 1 201 ? 23.688 -2.384 -32.905 1.00 90.69 201 LEU A N 1
ATOM 1646 C CA . LEU A 1 201 ? 23.169 -1.773 -31.679 1.00 90.69 201 LEU A CA 1
ATOM 1647 C C . LEU A 1 201 ? 21.840 -2.392 -31.241 1.00 90.69 201 LEU A C 1
ATOM 1649 O O . LEU A 1 201 ? 21.672 -2.690 -30.059 1.00 90.69 201 LEU A O 1
ATOM 1653 N N . LEU A 1 202 ? 20.920 -2.650 -32.174 1.00 88.00 202 LEU A N 1
ATOM 1654 C CA . LEU A 1 202 ? 19.660 -3.330 -31.864 1.00 88.00 202 LEU A CA 1
ATOM 1655 C C . LEU A 1 202 ? 19.901 -4.741 -31.317 1.00 88.00 202 LEU A C 1
ATOM 1657 O O . LEU A 1 202 ? 19.310 -5.115 -30.305 1.00 88.00 202 LEU A O 1
ATOM 1661 N N . TYR A 1 203 ? 20.808 -5.502 -31.933 1.00 89.56 203 TYR A N 1
ATOM 1662 C CA . TYR A 1 203 ? 21.201 -6.825 -31.450 1.00 89.56 203 TYR A CA 1
ATOM 1663 C C . TYR A 1 203 ? 21.863 -6.755 -30.068 1.00 89.56 203 TYR A C 1
ATOM 1665 O O . TYR A 1 203 ? 21.549 -7.563 -29.192 1.00 89.56 203 TYR A O 1
ATOM 1673 N N . TYR A 1 204 ? 22.735 -5.771 -29.842 1.00 89.81 204 TYR A N 1
ATOM 1674 C CA . TYR A 1 204 ? 23.370 -5.542 -28.546 1.00 89.81 204 TYR A CA 1
ATOM 1675 C C . TYR A 1 204 ? 22.334 -5.248 -27.450 1.00 89.81 204 TYR A C 1
ATOM 1677 O O . TYR A 1 204 ? 22.341 -5.910 -26.410 1.00 89.81 204 TYR A O 1
ATOM 1685 N N . PHE A 1 205 ? 21.397 -4.322 -27.688 1.00 86.69 205 PHE A N 1
ATOM 1686 C CA . PHE A 1 205 ? 20.340 -3.983 -26.727 1.00 86.69 205 PHE A CA 1
ATOM 1687 C C . PHE A 1 205 ? 19.348 -5.128 -26.494 1.00 86.69 205 PHE A C 1
ATOM 1689 O O . PHE A 1 205 ? 18.886 -5.319 -25.366 1.00 86.69 205 PHE A O 1
ATOM 1696 N N . TYR A 1 206 ? 19.058 -5.917 -27.530 1.00 83.81 206 TYR A N 1
ATOM 1697 C CA . TYR A 1 206 ? 18.249 -7.127 -27.411 1.00 83.81 206 TYR A CA 1
ATOM 1698 C C . TYR A 1 206 ? 18.942 -8.184 -26.541 1.00 83.81 206 TYR A C 1
ATOM 1700 O O . TYR A 1 206 ? 18.344 -8.709 -25.600 1.00 83.81 206 TYR A O 1
ATOM 1708 N N . ARG A 1 207 ? 20.232 -8.451 -26.787 1.00 84.88 207 ARG A N 1
ATOM 1709 C CA . ARG A 1 207 ? 21.019 -9.424 -26.012 1.00 84.88 207 ARG A CA 1
ATOM 1710 C C . ARG A 1 207 ? 21.189 -9.010 -24.552 1.00 84.88 207 ARG A C 1
ATOM 1712 O O . ARG A 1 207 ? 21.173 -9.865 -23.674 1.00 84.88 207 ARG A O 1
ATOM 1719 N N . GLN A 1 208 ? 21.328 -7.715 -24.291 1.00 80.12 208 GLN A N 1
ATOM 1720 C CA . GLN A 1 208 ? 21.422 -7.175 -22.934 1.00 80.12 208 GLN A CA 1
ATOM 1721 C C . GLN A 1 208 ? 20.058 -7.126 -22.209 1.00 80.12 208 GLN A C 1
ATOM 1723 O O . GLN A 1 208 ? 19.966 -6.582 -21.113 1.00 80.12 208 GLN A O 1
ATOM 1728 N N . HIS A 1 209 ? 18.989 -7.684 -22.795 1.00 67.38 209 HIS A N 1
ATOM 1729 C CA . HIS A 1 209 ? 17.626 -7.682 -22.251 1.00 67.38 209 HIS A CA 1
ATOM 1730 C C . HIS A 1 209 ? 17.020 -6.286 -21.998 1.00 67.38 209 HIS A C 1
ATOM 1732 O O . HIS A 1 209 ? 15.988 -6.192 -21.334 1.00 67.38 209 HIS A O 1
ATOM 1738 N N . LEU A 1 210 ? 17.594 -5.205 -22.547 1.00 65.69 210 LEU A N 1
ATOM 1739 C CA . LEU A 1 210 ? 16.999 -3.862 -22.445 1.00 65.69 210 LEU A CA 1
ATOM 1740 C C . LEU A 1 210 ? 15.765 -3.711 -23.346 1.00 65.69 210 LEU A C 1
ATOM 1742 O O . LEU A 1 210 ? 14.928 -2.844 -23.106 1.00 65.69 210 LEU A O 1
ATOM 1746 N N . VAL A 1 211 ? 15.652 -4.550 -24.376 1.00 57.94 211 VAL A N 1
ATOM 1747 C CA . VAL A 1 211 ? 14.497 -4.629 -25.274 1.00 57.94 211 VAL A CA 1
ATOM 1748 C C . VAL A 1 211 ? 13.783 -5.949 -24.992 1.00 57.94 211 VAL A C 1
ATOM 1750 O O . VAL A 1 211 ? 14.297 -7.011 -25.332 1.00 57.94 211 VAL A O 1
ATOM 1753 N N . GLY A 1 212 ? 12.608 -5.907 -24.360 1.00 53.41 212 GLY A N 1
ATOM 1754 C CA . GLY A 1 212 ? 11.691 -7.058 -24.331 1.00 53.41 212 GLY A CA 1
ATOM 1755 C C . GLY A 1 212 ? 11.392 -7.702 -22.974 1.00 53.41 212 GLY A C 1
ATOM 1756 O O . GLY A 1 212 ? 10.466 -8.505 -22.907 1.00 53.41 212 GLY A O 1
ATOM 1757 N N . ARG A 1 213 ? 12.056 -7.320 -21.874 1.00 52.00 213 ARG A N 1
ATOM 1758 C CA . ARG A 1 213 ? 11.435 -7.442 -20.542 1.00 52.00 213 ARG A CA 1
ATOM 1759 C C . ARG A 1 213 ? 10.837 -6.093 -20.176 1.00 52.00 213 ARG A C 1
ATOM 1761 O O . ARG A 1 213 ? 11.383 -5.355 -19.363 1.00 52.00 213 ARG A O 1
ATOM 1768 N N . GLY A 1 214 ? 9.671 -5.803 -20.746 1.00 52.22 214 GLY A N 1
ATOM 1769 C CA . GLY A 1 214 ? 8.648 -5.256 -19.872 1.00 52.22 214 GLY A CA 1
ATOM 1770 C C . GLY A 1 214 ? 8.416 -6.366 -18.861 1.00 52.22 214 GLY A C 1
ATO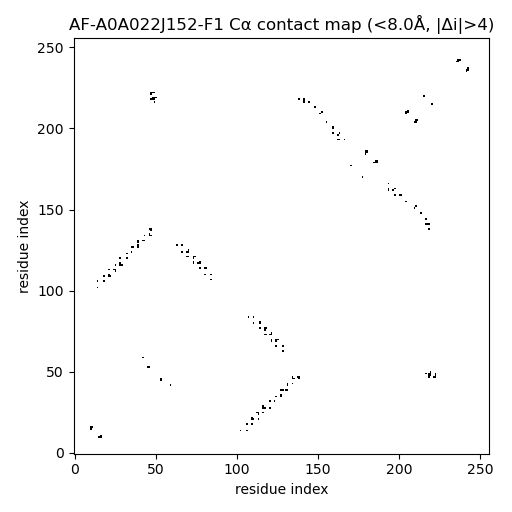M 1771 O O . GLY A 1 214 ? 7.759 -7.354 -19.192 1.00 52.22 214 GLY A O 1
ATOM 1772 N N . GLU A 1 215 ? 9.088 -6.311 -17.706 1.00 51.22 215 GLU A N 1
ATOM 1773 C CA . GLU A 1 215 ? 8.650 -7.102 -16.563 1.00 51.22 215 GLU A CA 1
ATOM 1774 C C . GLU A 1 215 ? 7.161 -6.828 -16.494 1.00 51.22 215 GLU A C 1
ATOM 1776 O O . GLU A 1 215 ? 6.772 -5.674 -16.303 1.00 51.22 215 GLU A O 1
ATOM 1781 N N . LYS A 1 216 ? 6.332 -7.836 -16.804 1.00 51.00 216 LYS A N 1
ATOM 1782 C CA . LYS A 1 216 ? 4.893 -7.714 -16.604 1.00 51.00 216 LYS A CA 1
ATOM 1783 C C . LYS A 1 216 ? 4.786 -7.171 -15.199 1.00 51.00 216 LYS A C 1
ATOM 1785 O O . LYS A 1 216 ? 5.277 -7.831 -14.279 1.00 51.00 216 LYS A O 1
ATOM 1790 N N . SER A 1 217 ? 4.294 -5.938 -15.074 1.00 54.72 217 SER A N 1
ATOM 1791 C CA . SER A 1 217 ? 4.247 -5.272 -13.783 1.00 54.72 217 SER A CA 1
ATOM 1792 C C . SER A 1 217 ? 3.637 -6.280 -12.817 1.00 54.72 217 SER A C 1
ATOM 1794 O O . SER A 1 217 ? 2.724 -7.008 -13.207 1.00 54.72 217 SER A O 1
ATOM 1796 N N . VAL A 1 218 ? 4.138 -6.409 -11.588 1.00 55.53 218 VAL A N 1
ATOM 1797 C CA . VAL A 1 218 ? 3.505 -7.315 -10.611 1.00 55.53 218 VAL A CA 1
ATOM 1798 C C . VAL A 1 218 ? 1.999 -7.025 -10.546 1.00 55.53 218 VAL A C 1
ATOM 1800 O O . VAL A 1 218 ? 1.196 -7.937 -10.412 1.00 55.53 218 VAL A O 1
ATOM 1803 N N . ILE A 1 219 ? 1.610 -5.775 -10.802 1.00 53.31 219 ILE A N 1
ATOM 1804 C CA . ILE A 1 219 ? 0.228 -5.348 -10.997 1.00 53.31 219 ILE A CA 1
ATOM 1805 C C . ILE A 1 219 ? -0.439 -5.969 -12.238 1.00 53.31 219 ILE A C 1
ATOM 1807 O O . ILE A 1 219 ? -1.579 -6.391 -12.133 1.00 53.31 219 ILE A O 1
ATOM 1811 N N . ASP A 1 220 ? 0.224 -6.089 -13.390 1.00 59.72 220 ASP A N 1
ATOM 1812 C CA . ASP A 1 220 ? -0.299 -6.830 -14.553 1.00 59.72 220 ASP A CA 1
ATOM 1813 C C . ASP A 1 220 ? -0.435 -8.331 -14.274 1.00 59.72 220 ASP A C 1
ATOM 1815 O O . ASP A 1 220 ? -1.409 -8.948 -14.704 1.00 59.72 220 ASP A O 1
ATOM 1819 N N . LEU A 1 221 ? 0.506 -8.923 -13.531 1.00 60.38 221 LEU A N 1
ATOM 1820 C CA . LEU A 1 221 ? 0.437 -10.330 -13.124 1.00 60.38 221 LEU A CA 1
ATOM 1821 C C . LEU A 1 221 ? -0.710 -10.569 -12.127 1.00 60.38 221 LEU A C 1
ATOM 1823 O O . LEU A 1 221 ? -1.497 -11.496 -12.313 1.00 60.38 221 LEU A O 1
ATOM 1827 N N . LEU A 1 222 ? -0.869 -9.692 -11.133 1.00 54.44 222 LEU A N 1
ATOM 1828 C CA . LEU A 1 222 ? -1.964 -9.741 -10.157 1.00 54.44 222 LEU A CA 1
ATOM 1829 C C . LEU A 1 222 ? -3.321 -9.396 -10.791 1.00 54.44 222 LEU A C 1
ATOM 1831 O O . LEU A 1 222 ? -4.324 -10.046 -10.499 1.00 54.44 222 LEU A O 1
ATOM 1835 N N . ALA A 1 223 ? -3.369 -8.434 -11.715 1.00 56.94 223 ALA A N 1
ATOM 1836 C CA . ALA A 1 223 ? -4.576 -8.094 -12.467 1.00 56.94 223 ALA A CA 1
ATOM 1837 C C . ALA A 1 223 ? -4.985 -9.213 -13.436 1.00 56.94 223 ALA A C 1
ATOM 1839 O O . ALA A 1 223 ? -6.177 -9.392 -13.700 1.00 56.94 223 ALA A O 1
ATOM 1840 N N . GLN A 1 224 ? -4.026 -9.981 -13.967 1.00 55.31 224 GLN A N 1
ATOM 1841 C CA . GLN A 1 224 ? -4.308 -11.173 -14.765 1.00 55.31 224 GLN A CA 1
ATOM 1842 C C . GLN A 1 224 ? -4.821 -12.324 -13.883 1.00 55.31 224 GLN A C 1
ATOM 1844 O O . GLN A 1 224 ? -5.756 -13.011 -14.292 1.00 55.31 224 GLN A O 1
ATOM 1849 N N . GLN A 1 225 ? -4.293 -12.473 -12.663 1.00 48.97 225 GLN A N 1
ATOM 1850 C CA . GLN A 1 225 ? -4.751 -13.471 -11.692 1.00 48.97 225 GLN A CA 1
ATOM 1851 C C . GLN A 1 225 ? -6.191 -13.203 -11.218 1.00 48.97 225 GLN A C 1
ATOM 1853 O O . GLN A 1 225 ? -7.031 -14.097 -11.284 1.00 48.97 225 GLN A O 1
ATOM 1858 N N . HIS A 1 226 ? -6.536 -11.957 -10.874 1.00 47.25 226 HIS A N 1
ATOM 1859 C CA . HIS A 1 226 ? -7.909 -11.589 -10.488 1.00 47.25 226 HIS A CA 1
ATOM 1860 C C . HIS A 1 226 ? -8.924 -11.608 -11.644 1.00 47.25 226 HIS A C 1
ATOM 1862 O O . HIS A 1 226 ? -10.127 -11.661 -11.404 1.00 47.25 226 HIS A O 1
ATOM 1868 N N . ARG A 1 227 ? -8.481 -11.582 -12.911 1.00 46.94 227 ARG A N 1
ATOM 1869 C CA . ARG A 1 227 ? -9.387 -11.686 -14.071 1.00 46.94 227 ARG A CA 1
ATOM 1870 C C . ARG A 1 227 ? -9.950 -13.102 -14.250 1.00 46.94 227 ARG A C 1
ATOM 1872 O O . ARG A 1 227 ? -10.985 -13.250 -14.903 1.00 46.94 227 ARG A O 1
ATOM 1879 N N . GLN A 1 228 ? -9.288 -14.120 -13.696 1.00 42.25 228 GLN A N 1
ATOM 1880 C CA . GLN A 1 228 ? -9.773 -15.500 -13.730 1.00 42.25 228 GLN A CA 1
ATOM 1881 C C . GLN A 1 228 ? -10.854 -15.757 -12.669 1.00 42.25 228 GLN A C 1
ATOM 1883 O O . GLN A 1 228 ? -11.773 -16.529 -12.926 1.00 42.25 228 GLN A O 1
ATOM 1888 N N . ASP A 1 229 ? -10.854 -14.980 -11.584 1.00 43.94 229 ASP A N 1
ATOM 1889 C CA . ASP A 1 229 ? -11.971 -14.868 -10.645 1.00 43.94 229 ASP A CA 1
ATOM 1890 C C . ASP A 1 229 ? -12.984 -13.827 -11.136 1.00 43.94 229 ASP A C 1
ATOM 1892 O O . ASP A 1 229 ? -13.355 -12.882 -10.431 1.00 43.94 229 ASP A O 1
ATOM 1896 N N . ARG A 1 230 ? -13.497 -14.010 -12.361 1.00 41.75 230 ARG A N 1
ATOM 1897 C CA . ARG A 1 230 ? -14.834 -13.498 -12.680 1.00 41.75 230 ARG A CA 1
ATOM 1898 C C . ARG A 1 230 ? -15.829 -14.259 -11.807 1.00 41.75 230 ARG A C 1
ATOM 1900 O O . ARG A 1 230 ? -16.514 -15.165 -12.268 1.00 41.75 230 ARG A O 1
ATOM 1907 N N . MET A 1 231 ? -15.902 -13.861 -10.542 1.00 46.12 231 MET A N 1
ATOM 1908 C CA . MET A 1 231 ? -17.047 -14.091 -9.685 1.00 46.12 231 MET A CA 1
ATOM 1909 C C . MET A 1 231 ? -18.264 -13.678 -10.499 1.00 46.12 231 MET A C 1
ATOM 1911 O O . MET A 1 231 ? -18.361 -12.524 -10.933 1.00 46.12 231 MET A O 1
ATOM 1915 N N . ASN A 1 232 ? -19.129 -14.656 -10.777 1.00 41.28 232 ASN A N 1
ATOM 1916 C CA . ASN A 1 232 ? -20.433 -14.463 -11.387 1.00 41.28 232 ASN A CA 1
ATOM 1917 C C . ASN A 1 232 ? -21.008 -13.141 -10.883 1.00 41.28 232 ASN A C 1
ATOM 1919 O O . ASN A 1 232 ? -21.116 -12.949 -9.677 1.00 41.28 232 ASN A O 1
ATOM 1923 N N . LEU A 1 233 ? -21.401 -12.232 -11.778 1.00 47.16 233 LEU A N 1
ATOM 1924 C CA . LEU A 1 233 ? -22.060 -10.974 -11.400 1.00 47.16 233 LEU A CA 1
ATOM 1925 C C . LEU A 1 233 ? -23.269 -11.224 -10.472 1.00 47.16 233 LEU A C 1
ATOM 1927 O O . LEU A 1 233 ? -23.676 -10.335 -9.744 1.00 47.16 233 LEU A O 1
ATOM 1931 N N . PHE A 1 234 ? -23.781 -12.458 -10.463 1.00 51.38 234 PHE A N 1
ATOM 1932 C CA . PHE A 1 234 ? -24.874 -12.970 -9.651 1.00 51.38 234 PHE A CA 1
ATOM 1933 C C . PHE A 1 234 ? -24.457 -13.953 -8.540 1.00 51.38 234 PHE A C 1
ATOM 1935 O O . PHE A 1 234 ? -25.309 -14.681 -8.039 1.00 51.38 234 PHE A O 1
ATOM 1942 N N . TRP A 1 235 ? -23.198 -13.963 -8.088 1.00 54.28 235 TRP A N 1
ATOM 1943 C CA . TRP A 1 235 ? -22.775 -14.809 -6.956 1.00 54.28 235 TRP A CA 1
ATOM 1944 C C . TRP A 1 235 ? -23.576 -14.503 -5.671 1.00 54.28 235 TRP A C 1
ATOM 1946 O O . TRP A 1 235 ? -23.776 -15.376 -4.831 1.00 54.28 235 TRP A O 1
ATOM 1956 N N . PHE A 1 236 ? -24.122 -13.284 -5.553 1.00 46.88 236 PHE A N 1
ATOM 1957 C CA . PHE A 1 236 ? -25.035 -12.880 -4.479 1.00 46.88 236 PHE A CA 1
ATOM 1958 C C . PHE A 1 236 ? -26.445 -13.498 -4.586 1.00 46.88 236 PHE A C 1
ATOM 1960 O O . PHE A 1 236 ? -27.149 -13.584 -3.584 1.00 46.88 236 PHE A O 1
ATOM 1967 N N . LEU A 1 237 ? -26.872 -13.933 -5.778 1.00 52.62 237 LEU A N 1
ATOM 1968 C CA . LEU A 1 237 ? -28.155 -14.617 -6.015 1.00 52.62 237 LEU A CA 1
ATOM 1969 C C . LEU A 1 237 ? -28.062 -16.132 -5.797 1.00 52.62 237 LEU A C 1
ATOM 1971 O O . LEU A 1 237 ? -29.086 -16.791 -5.624 1.00 52.62 237 LEU A O 1
ATOM 1975 N N . GLU A 1 238 ? -26.853 -16.693 -5.784 1.00 49.84 238 GLU A N 1
ATOM 1976 C CA . GLU A 1 238 ? -26.595 -18.104 -5.468 1.00 49.84 238 GLU A CA 1
ATOM 1977 C C . GLU A 1 238 ? -26.478 -18.369 -3.956 1.00 49.84 238 GLU A C 1
ATOM 1979 O O . GLU A 1 238 ? -26.450 -19.522 -3.534 1.00 49.84 238 GLU A O 1
ATOM 1984 N N . TYR A 1 239 ? -26.519 -17.318 -3.132 1.00 48.84 239 TYR A N 1
ATOM 1985 C CA . TYR A 1 239 ? -26.567 -17.398 -1.674 1.00 48.84 239 TYR A CA 1
ATOM 1986 C C . TYR A 1 239 ? -27.949 -17.914 -1.210 1.00 48.84 239 TYR A C 1
ATOM 1988 O O . TYR A 1 239 ? -28.958 -17.208 -1.304 1.00 48.84 239 TYR A O 1
ATOM 1996 N N . GLU A 1 240 ? -28.011 -19.156 -0.706 1.00 50.66 240 GLU A N 1
ATOM 1997 C CA . GLU A 1 240 ? -29.249 -19.833 -0.265 1.00 50.66 240 GLU A CA 1
ATOM 1998 C C . GLU A 1 240 ? -30.206 -19.003 0.616 1.00 50.66 240 GLU A C 1
ATOM 2000 O O . GLU A 1 240 ? -31.416 -19.056 0.360 1.00 50.66 240 GLU A O 1
ATOM 2005 N N . PRO A 1 241 ? -29.752 -18.199 1.599 1.00 55.50 241 PRO A N 1
ATOM 2006 C CA . PRO A 1 241 ? -30.691 -17.469 2.446 1.00 55.50 241 PRO A CA 1
ATOM 2007 C C . PRO A 1 241 ? -31.391 -16.317 1.704 1.00 55.50 241 PRO A C 1
ATOM 2009 O O . PRO A 1 241 ? -32.502 -15.957 2.080 1.00 55.50 241 PRO A O 1
ATOM 2012 N N . ILE A 1 242 ? -30.826 -15.787 0.607 1.00 47.47 242 ILE A N 1
ATOM 2013 C CA . ILE A 1 242 ? -31.487 -14.754 -0.219 1.00 47.47 242 ILE A CA 1
ATOM 2014 C C . ILE A 1 242 ? -32.571 -15.370 -1.119 1.00 47.47 242 ILE A C 1
ATOM 2016 O O . ILE A 1 242 ? -33.614 -14.760 -1.354 1.00 47.47 242 ILE A O 1
ATOM 2020 N N . LYS A 1 243 ? -32.391 -16.615 -1.583 1.00 51.34 243 LYS A N 1
ATOM 2021 C CA . LYS A 1 243 ? -33.451 -17.337 -2.312 1.00 51.34 243 LYS A CA 1
ATOM 2022 C C . LYS A 1 243 ? -34.658 -17.632 -1.420 1.00 51.34 243 LYS A C 1
ATOM 2024 O O . LYS A 1 243 ? -35.788 -17.606 -1.908 1.00 51.34 243 LYS A O 1
ATOM 2029 N N . GLN A 1 244 ? -34.434 -17.902 -0.133 1.00 53.50 244 GLN A N 1
ATOM 2030 C CA . GLN A 1 244 ? -35.516 -18.097 0.835 1.00 53.50 244 GLN A CA 1
ATOM 2031 C C . GLN A 1 244 ? -36.284 -16.799 1.100 1.00 53.50 244 GLN A C 1
ATOM 2033 O O . GLN A 1 244 ? -37.512 -16.818 1.055 1.00 53.50 244 GLN A O 1
ATOM 2038 N N . THR A 1 245 ? -35.589 -15.671 1.276 1.00 55.44 245 THR A N 1
ATOM 2039 C CA . THR A 1 245 ? -36.250 -14.374 1.495 1.00 55.44 245 THR A CA 1
ATOM 2040 C C . THR A 1 245 ? -37.021 -13.902 0.262 1.00 55.44 245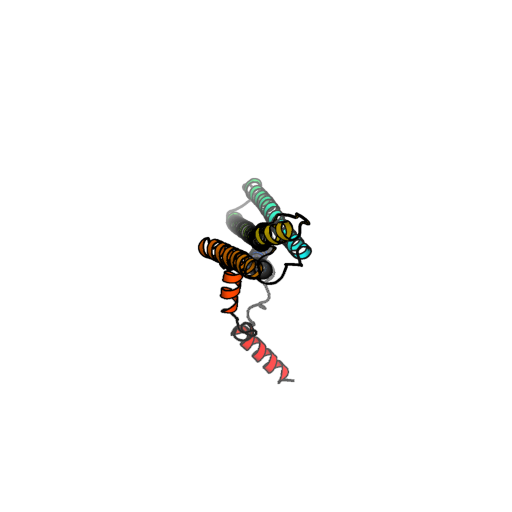 THR A C 1
ATOM 2042 O O . THR A 1 245 ? -38.145 -13.429 0.395 1.00 55.44 245 THR A O 1
ATOM 2045 N N . LEU A 1 246 ? -36.495 -14.108 -0.951 1.00 54.44 246 LEU A N 1
ATOM 2046 C CA . LEU A 1 246 ? -37.224 -13.820 -2.195 1.00 54.44 246 LEU A CA 1
ATOM 2047 C C . LEU A 1 246 ? -38.462 -14.711 -2.374 1.00 54.44 246 LEU A C 1
ATOM 2049 O O . LEU A 1 246 ? -39.514 -14.202 -2.755 1.00 54.44 246 LEU A O 1
ATOM 2053 N N . LYS A 1 247 ? -38.382 -16.010 -2.046 1.00 60.88 247 LYS A N 1
ATOM 2054 C CA . LYS A 1 247 ? -39.551 -16.910 -2.066 1.00 60.88 247 LYS A CA 1
ATOM 2055 C C . LYS A 1 247 ? -40.612 -16.526 -1.037 1.00 60.88 247 LYS A C 1
ATOM 2057 O O . LYS A 1 247 ? -41.796 -16.655 -1.339 1.00 60.88 247 LYS A O 1
ATOM 2062 N N . GLU A 1 248 ? -40.222 -16.078 0.157 1.00 57.22 248 GLU A N 1
ATOM 2063 C CA . GLU A 1 248 ? -41.172 -15.581 1.163 1.00 57.22 248 GLU A CA 1
ATOM 2064 C C . GLU A 1 248 ? -41.857 -14.293 0.703 1.00 57.22 248 GLU A C 1
ATOM 2066 O O . GLU A 1 248 ? -43.081 -14.190 0.784 1.00 57.22 248 GLU A O 1
ATOM 2071 N N . VAL A 1 249 ? -41.102 -13.351 0.132 1.00 57.16 249 VAL A N 1
ATOM 2072 C CA . VAL A 1 249 ? -41.652 -12.099 -0.407 1.00 57.16 249 VAL A CA 1
ATOM 2073 C C . VAL A 1 249 ? -42.598 -12.362 -1.588 1.00 57.16 249 VAL A C 1
ATOM 2075 O O . VAL A 1 249 ? -43.664 -11.746 -1.661 1.00 57.16 249 VAL A O 1
ATOM 2078 N N . GLU A 1 250 ? -42.278 -13.316 -2.469 1.00 65.62 250 GLU A N 1
ATOM 2079 C CA . GLU A 1 250 ? -43.150 -13.721 -3.584 1.00 65.62 250 GLU A CA 1
ATOM 2080 C C . GLU A 1 250 ? -44.435 -14.423 -3.096 1.00 65.62 250 GLU A C 1
ATOM 2082 O O . GLU A 1 250 ? -45.513 -14.244 -3.666 1.00 65.62 250 GLU A O 1
ATOM 2087 N N . LYS A 1 251 ? -44.362 -15.175 -1.989 1.00 62.16 251 LYS A N 1
AT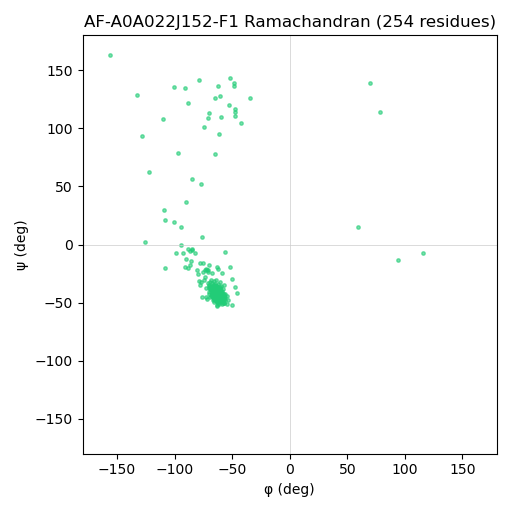OM 2088 C CA . LYS A 1 251 ? -45.539 -15.782 -1.340 1.00 62.16 251 LYS A CA 1
ATOM 2089 C C . LYS A 1 251 ? -46.471 -14.731 -0.735 1.00 62.16 251 LYS A C 1
ATOM 2091 O O . LYS A 1 251 ? -47.686 -14.866 -0.845 1.00 62.16 251 LYS A O 1
ATOM 2096 N N . ILE A 1 252 ? -45.907 -13.684 -0.130 1.00 59.97 252 ILE A N 1
ATOM 2097 C CA . ILE A 1 252 ? -46.658 -12.582 0.493 1.00 59.97 252 ILE A CA 1
ATOM 2098 C C . ILE A 1 252 ? -47.322 -11.693 -0.569 1.00 59.97 252 ILE A C 1
ATOM 2100 O O . ILE A 1 252 ? -48.426 -11.198 -0.357 1.00 59.97 252 ILE A O 1
ATOM 2104 N N . THR A 1 253 ? -46.696 -11.525 -1.736 1.00 57.53 253 THR A N 1
ATOM 2105 C CA . THR A 1 253 ? -47.258 -10.731 -2.845 1.00 57.53 253 THR A CA 1
ATOM 2106 C C . THR A 1 253 ? -48.304 -11.477 -3.675 1.00 57.53 253 THR A C 1
ATOM 2108 O O . THR A 1 253 ? -49.144 -10.822 -4.283 1.00 57.53 253 THR A O 1
ATOM 2111 N N . ARG A 1 254 ? -48.321 -12.819 -3.665 1.00 55.06 254 ARG A N 1
ATOM 2112 C CA . ARG A 1 254 ? -49.383 -13.635 -4.298 1.00 55.06 254 ARG A CA 1
ATOM 2113 C C . ARG A 1 254 ? -50.606 -13.905 -3.405 1.00 55.06 254 ARG A C 1
ATOM 2115 O O . ARG A 1 254 ? -51.565 -14.499 -3.884 1.00 55.06 254 ARG A O 1
ATOM 2122 N N . LEU A 1 255 ? -50.577 -13.506 -2.130 1.00 52.34 255 LEU A N 1
ATOM 2123 C CA . LEU A 1 255 ? -51.687 -13.651 -1.170 1.00 52.34 255 LEU A CA 1
ATOM 2124 C C . LEU A 1 255 ? -52.496 -12.354 -0.968 1.00 52.34 255 LEU A C 1
ATOM 2126 O O . LEU A 1 255 ? -53.207 -12.220 0.027 1.00 52.34 255 LEU A O 1
ATOM 2130 N N . LYS A 1 256 ? -52.407 -11.412 -1.912 1.00 43.16 256 LYS A N 1
ATOM 2131 C CA . LYS A 1 256 ? -53.261 -10.222 -1.975 1.00 43.16 256 LYS A CA 1
ATOM 2132 C C . LYS A 1 256 ? -54.175 -10.277 -3.188 1.00 43.16 256 LYS A C 1
ATOM 2134 O O . LYS A 1 256 ? -53.658 -10.612 -4.276 1.00 43.16 256 LYS A O 1
#

Sequence (256 aa):
MEEQNKTRKLPNSPVDLCLRLLNSMVDGYLDIRSPLTRRVEHWQQQLLQGNRRFKQWHQLFHENMAFQQVENLCEEQIETLQEFRDEIVENYHHVIGEKTHSSQDLLLVRLNDLMSHVERIQKHTLRLRSAIQSAIDLHFSAIANQTNENMRILAIITAVFAPLTLLTGIYGMNFEFIPGLKSPVGFWIMLGVMLLSTIFLLYYFYRQHLVGRGEKSVIDLLAQQHRQDRMNLFWFLEYEPIKQTLKEVEKITRLK

Foldseek 3Di:
DPPVPDPPPDQPDPLSVLLVVLVVLLVVLVVVLVVLLVVLVVLLVLLLQLPDDRDPVVVLVVNLVVLVVLLVVLVVVLVVLVVVLVCLVPVVPVDDDDVVVVSSVSSSVSSVSSNVSSVVSSVSSVVSSVSSVVSNVLSVVLVVLVVVLVVLVVVLVCVLCVVVCVLCVVLVDPDPDDPLPPPPCSVVVSVVVSVVSNVVSVVVCVVVVSPDPPVCRVSNVVNVVVVVPPPPPCVVVVPVVVVVVVVVVVVVVVVD

Solvent-accessible surface area (backbone atoms only — not comparable to full-atom values): 14561 Å² total; per-residue (Å²): 134,80,78,82,74,64,80,77,72,77,67,89,43,76,65,52,43,48,52,51,50,51,50,55,49,44,55,55,59,61,62,50,53,60,59,56,49,52,54,43,52,51,50,41,54,56,50,39,40,62,86,58,85,78,77,58,59,70,58,53,51,52,52,52,51,51,52,52,51,52,39,52,50,33,51,56,48,42,52,53,52,50,53,53,50,49,50,51,61,69,69,50,78,82,66,70,64,81,76,50,52,63,57,49,55,52,46,54,53,52,50,53,50,40,45,52,52,41,53,53,46,34,58,46,51,52,51,48,51,52,54,44,50,55,38,52,53,50,38,51,51,48,51,50,50,52,50,52,49,53,52,50,52,52,50,52,54,48,62,54,44,49,62,47,54,49,52,55,49,62,73,67,48,95,60,95,82,52,90,46,74,91,42,93,59,31,62,59,52,51,52,50,52,48,51,51,52,44,51,50,49,51,50,50,39,43,73,70,48,77,53,81,64,72,67,69,42,70,38,42,53,50,38,54,56,54,60,72,63,65,67,56,96,54,56,75,69,69,38,66,72,55,52,51,53,51,52,51,52,52,54,60,64,70,72,109

Nearest PDB structures (foldseek):
  4ev6-assembly1_E  TM=7.560E-01  e=2.030E-05  Methanocaldococcus jannaschii DSM 2661
  6g6w-assembly1_B  TM=4.269E-01  e=3.118E+00  Bos taurus
  7n6g-assembly1_3X  TM=2.718E-01  e=2.004E+00  Chlamydomonas reinhardtii
  4ilo-assembly1_A  TM=3.169E-01  e=5.354E+00  Chlamydia trachomatis L2/434/Bu

Secondary structure (DSSP, 8-state):
--STTS--PPPSSHHHHHHHHHHHHHHHHHHTHHHHHHHHHHHHHHHT-TTS----HHHHHHHHHHHHHHHHHHHHHHHHHHHHHHHHHHHSTTS--HHHHHHHHHHHHHHHHHHHHHHHHHHHHHHHHHHHHHHHHHHHHHHHHHHHHHHHHHHHHHHHHHHHHHHHHHHTS--TT-TTTTSTTHHHHHHHHHHHHHHHHHHHHHHTTTTT-----HHHHHHHHHHH----TTTTTS-HHHHHHHHHHHHHHTT-